Protein AF-A0A2D6Q727-F1 (afdb_monomer_lite)

Sequence (329 aa):
MVDGVKKEGVSVLDKISKESKDNSKVKEEEMGTNHSAQTIVLTILAVIAIVGGLTLVLNGGITGGYIGTLGAATTTLADVPVGDSGTTTTTSVQEASGNSEDGSSNEGEAGEGSIPLPESETTANNQGDNQNSESNSNDDSTSRTIPTVDTSRTNDPIAFELEFSNIPEIDATASISDISFIASNLGSSVRINGDLLEAKSKVTIDLTDFVGRFKVNAHTTTLEGTISEIHLNGVSILSESEIEIEIDALRYDTITTDDISFSYMYFPAGEGNLKVIDRLTYELEGDAIDLYDFYGEMTLSSNEGYPVTLVGEAESLESSSNILQLGVQ

Structure (mmCIF, N/CA/C/O backbone):
data_AF-A0A2D6Q727-F1
#
_entry.id   AF-A0A2D6Q727-F1
#
loop_
_atom_site.group_PDB
_atom_site.id
_atom_site.type_symbol
_atom_site.label_atom_id
_atom_site.label_alt_id
_atom_site.label_comp_id
_atom_site.label_asym_id
_atom_site.label_entity_id
_atom_site.label_seq_id
_atom_site.pdbx_PDB_ins_code
_atom_site.Cartn_x
_atom_site.Cartn_y
_atom_site.Cartn_z
_atom_site.occupancy
_atom_site.B_iso_or_equiv
_atom_site.auth_seq_id
_atom_site.auth_comp_id
_atom_site.auth_asym_id
_atom_site.auth_atom_id
_atom_site.pdbx_PDB_model_num
ATOM 1 N N . MET A 1 1 ? -10.962 3.461 -49.521 1.00 37.88 1 MET A N 1
ATOM 2 C CA . MET A 1 1 ? -12.000 3.358 -48.478 1.00 37.88 1 MET A CA 1
ATOM 3 C C . MET A 1 1 ? -11.694 2.096 -47.703 1.00 37.88 1 MET A C 1
ATOM 5 O O . MET A 1 1 ? -11.855 1.021 -48.258 1.00 37.88 1 MET A O 1
ATOM 9 N N . VAL A 1 2 ? -11.102 2.240 -46.520 1.00 38.88 2 VAL A N 1
ATOM 10 C CA . VAL A 1 2 ? -10.787 1.124 -45.622 1.00 38.88 2 VAL A CA 1
ATOM 11 C C . VAL A 1 2 ? -11.643 1.355 -44.387 1.00 38.88 2 VAL A C 1
ATOM 13 O O . VAL A 1 2 ? -11.536 2.414 -43.769 1.00 38.88 2 VAL A O 1
ATOM 16 N N . ASP A 1 3 ? -12.548 0.419 -44.116 1.00 44.78 3 ASP A N 1
ATOM 17 C CA . ASP A 1 3 ? -13.454 0.459 -42.973 1.00 44.78 3 ASP A CA 1
ATOM 18 C C . ASP A 1 3 ? -12.650 0.386 -41.672 1.00 44.78 3 ASP A C 1
ATOM 20 O O . ASP A 1 3 ? -11.970 -0.600 -41.385 1.00 44.78 3 ASP A O 1
ATOM 24 N N . GLY A 1 4 ? -12.714 1.465 -40.893 1.00 41.56 4 GLY A N 1
ATOM 25 C CA . GLY A 1 4 ? -12.157 1.528 -39.550 1.00 41.56 4 GLY A CA 1
ATOM 26 C C . GLY A 1 4 ? -13.050 0.762 -38.583 1.00 41.56 4 GLY A C 1
ATOM 27 O O . GLY A 1 4 ? -14.109 1.247 -38.188 1.00 41.56 4 GLY A O 1
ATOM 28 N N . VAL A 1 5 ? -12.613 -0.431 -38.188 1.00 46.66 5 VAL A N 1
ATOM 29 C CA . VAL A 1 5 ? -13.222 -1.185 -37.090 1.00 46.66 5 VAL A CA 1
ATOM 30 C C . VAL A 1 5 ? -12.853 -0.486 -35.783 1.00 46.66 5 VAL A C 1
ATOM 32 O O . VAL A 1 5 ? -11.717 -0.573 -35.322 1.00 46.66 5 VAL A O 1
ATOM 35 N N . LYS A 1 6 ? -13.813 0.226 -35.185 1.00 42.12 6 LYS A N 1
ATOM 36 C CA . LYS A 1 6 ? -13.717 0.682 -33.794 1.00 42.12 6 LYS A CA 1
ATOM 37 C C . LYS A 1 6 ? -13.713 -0.554 -32.895 1.00 42.12 6 LYS A C 1
ATOM 39 O O . LYS A 1 6 ? -14.712 -1.266 -32.839 1.00 42.12 6 LYS A O 1
ATOM 44 N N . LYS A 1 7 ? -12.591 -0.831 -32.231 1.00 44.06 7 LYS A N 1
ATOM 45 C CA . LYS A 1 7 ? -12.538 -1.804 -31.137 1.00 44.06 7 LYS A CA 1
ATOM 46 C C . LYS A 1 7 ? -12.880 -1.069 -29.848 1.00 44.06 7 LYS A C 1
ATOM 48 O O . LYS A 1 7 ? -12.142 -0.184 -29.432 1.00 44.06 7 LYS A O 1
ATOM 53 N N . GLU A 1 8 ? -14.024 -1.407 -29.273 1.00 48.16 8 GLU A N 1
ATOM 54 C CA . GLU A 1 8 ? -14.394 -1.002 -27.920 1.00 48.16 8 GLU A CA 1
ATOM 55 C C . GLU A 1 8 ? -13.526 -1.809 -26.947 1.00 48.16 8 GLU A C 1
ATOM 57 O O . GLU A 1 8 ? -13.614 -3.037 -26.900 1.00 48.16 8 GLU A O 1
ATOM 62 N N . GLY A 1 9 ? -12.618 -1.130 -26.243 1.00 45.59 9 GLY A N 1
ATOM 63 C CA . GLY A 1 9 ? -11.892 -1.716 -25.121 1.00 45.59 9 GLY A CA 1
ATOM 64 C C . GLY A 1 9 ? -12.864 -1.907 -23.963 1.00 45.59 9 GLY A C 1
ATOM 65 O O . GLY A 1 9 ? -13.476 -0.945 -23.506 1.00 45.59 9 GLY A O 1
ATOM 66 N N . VAL A 1 10 ? -13.047 -3.150 -23.527 1.00 48.34 10 VAL A N 1
ATOM 67 C CA . VAL A 1 10 ? -13.788 -3.460 -22.302 1.00 48.34 10 VAL A CA 1
ATOM 68 C C . VAL A 1 10 ? -12.845 -3.158 -21.142 1.00 48.34 10 VAL A C 1
ATOM 70 O O . VAL A 1 10 ? -11.834 -3.840 -21.000 1.00 48.34 10 VAL A O 1
ATOM 73 N N . SER A 1 11 ? -13.150 -2.119 -20.363 1.00 56.50 11 SER A N 1
ATOM 74 C CA . SER A 1 11 ? -12.379 -1.742 -19.174 1.00 56.50 11 SER A CA 1
ATOM 75 C C . SER A 1 11 ? -12.341 -2.901 -18.173 1.00 56.50 11 SER A C 1
ATOM 77 O O . SER A 1 11 ? -13.348 -3.581 -17.964 1.00 56.50 11 SER A O 1
ATOM 79 N N . VAL A 1 12 ? -11.191 -3.121 -17.535 1.00 61.50 12 VAL A N 1
ATOM 80 C CA . VAL A 1 12 ? -11.007 -4.130 -16.476 1.00 61.50 12 VAL A CA 1
ATOM 81 C C . VAL A 1 12 ? -11.998 -3.913 -15.319 1.00 61.50 12 VAL A C 1
ATOM 83 O O . VAL A 1 12 ? -12.514 -4.882 -14.759 1.00 61.50 12 VAL A O 1
ATOM 86 N N . LEU A 1 13 ? -12.401 -2.662 -15.064 1.00 54.34 13 LEU A N 1
ATOM 87 C CA . LEU A 1 13 ? -13.424 -2.307 -14.072 1.00 54.34 13 LEU A CA 1
ATOM 88 C C . LEU A 1 13 ? -14.803 -2.937 -14.368 1.00 54.34 13 LEU A C 1
ATOM 90 O O . LEU A 1 13 ? -15.516 -3.329 -13.442 1.00 54.34 13 LEU A O 1
ATOM 94 N N . ASP A 1 14 ? -15.168 -3.121 -15.644 1.00 59.69 14 ASP A N 1
ATOM 95 C CA . ASP A 1 14 ? -16.431 -3.773 -16.033 1.00 59.69 14 ASP A CA 1
ATOM 96 C C . ASP A 1 14 ? -16.411 -5.296 -15.810 1.00 59.69 14 ASP A C 1
ATOM 98 O O . ASP A 1 14 ? -17.476 -5.913 -15.693 1.00 59.69 14 ASP A O 1
ATOM 102 N N . LYS A 1 15 ? -15.227 -5.926 -15.751 1.00 59.75 15 LYS A N 1
ATOM 103 C CA . LYS A 1 15 ? -15.104 -7.353 -15.404 1.00 59.75 15 LYS A CA 1
ATOM 104 C C . LYS A 1 15 ? -15.308 -7.572 -13.906 1.00 59.75 15 LYS A C 1
ATOM 106 O O . LYS A 1 15 ? -16.119 -8.421 -13.543 1.00 59.75 15 LYS A O 1
ATOM 111 N N . ILE A 1 16 ? -14.685 -6.745 -13.064 1.00 59.31 16 ILE A N 1
ATOM 112 C CA . ILE A 1 16 ? -14.806 -6.839 -11.598 1.00 59.31 16 ILE A CA 1
ATOM 113 C C . ILE A 1 16 ? -16.254 -6.551 -11.152 1.00 59.31 16 ILE A C 1
ATOM 115 O O . ILE A 1 16 ? -16.819 -7.271 -10.330 1.00 59.31 16 ILE A O 1
ATOM 119 N N . SER A 1 17 ? -16.928 -5.573 -11.776 1.00 51.91 17 SER A N 1
ATOM 120 C CA . SER A 1 17 ? -18.339 -5.269 -11.475 1.00 51.91 17 SER A CA 1
ATOM 121 C C . SER A 1 17 ? -19.324 -6.373 -11.903 1.00 51.91 17 SER A C 1
ATOM 123 O O . SER A 1 17 ? -20.414 -6.491 -11.334 1.00 51.91 17 SER A O 1
ATOM 125 N N . LYS A 1 18 ? -18.979 -7.196 -12.904 1.00 54.22 18 LYS A N 1
ATOM 126 C CA . LYS A 1 18 ? -19.838 -8.305 -13.351 1.00 54.22 18 LYS A CA 1
ATOM 127 C C . LYS A 1 18 ? -19.720 -9.542 -12.473 1.00 54.22 18 LYS A C 1
ATOM 129 O O . LYS A 1 18 ? -20.739 -10.193 -12.260 1.00 54.22 18 LYS A O 1
ATOM 134 N N . GLU A 1 19 ? -18.542 -9.841 -11.936 1.00 52.62 19 GLU A N 1
ATOM 135 C CA . GLU A 1 19 ? -18.368 -11.009 -11.063 1.00 52.62 19 GLU A CA 1
ATOM 136 C C . GLU A 1 19 ? -18.985 -10.807 -9.671 1.00 52.62 19 GLU A C 1
ATOM 138 O O . GLU A 1 19 ? -19.538 -11.754 -9.114 1.00 52.62 19 GLU A O 1
ATOM 143 N N . SER A 1 20 ? -19.047 -9.574 -9.148 1.00 52.88 20 SER A N 1
ATOM 144 C CA . SER A 1 20 ? -19.714 -9.320 -7.857 1.00 52.88 20 SER A CA 1
ATOM 145 C C . SER A 1 20 ? -21.245 -9.431 -7.918 1.00 52.88 20 SER A C 1
ATOM 147 O O . SER A 1 20 ? -21.904 -9.702 -6.911 1.00 52.88 20 SER A O 1
ATOM 149 N N . LYS A 1 21 ? -21.848 -9.266 -9.104 1.00 48.28 21 LYS A N 1
ATOM 150 C CA . LYS A 1 21 ? -23.311 -9.203 -9.253 1.00 48.28 21 LYS A CA 1
ATOM 151 C C . LYS A 1 21 ? -23.997 -10.567 -9.321 1.00 48.28 21 LYS A C 1
ATOM 153 O O . LYS A 1 21 ? -25.177 -10.648 -8.976 1.00 48.28 21 LYS A O 1
ATOM 158 N N . ASP A 1 22 ? -23.285 -11.622 -9.710 1.00 46.97 22 ASP A N 1
ATOM 159 C CA . ASP A 1 22 ? -23.863 -12.968 -9.835 1.00 46.97 22 ASP A CA 1
ATOM 160 C C . ASP A 1 22 ? -23.872 -13.765 -8.515 1.00 46.97 22 ASP A C 1
ATOM 162 O O . ASP A 1 22 ? -24.616 -14.741 -8.401 1.00 46.97 22 ASP A O 1
ATOM 166 N N . ASN A 1 23 ? -23.173 -13.301 -7.470 1.00 48.31 23 ASN A N 1
ATOM 167 C CA . ASN A 1 23 ? -23.172 -13.955 -6.153 1.00 48.31 23 ASN A CA 1
ATOM 168 C C . ASN A 1 23 ? -24.268 -13.473 -5.180 1.00 48.31 23 ASN A C 1
ATOM 170 O O . ASN A 1 23 ? -24.469 -14.103 -4.145 1.00 48.31 23 ASN A O 1
ATOM 174 N N . SER A 1 24 ? -25.043 -12.427 -5.498 1.00 45.34 24 SER A N 1
ATOM 175 C CA . SER A 1 24 ? -26.056 -11.883 -4.564 1.00 45.34 24 SER A CA 1
ATOM 176 C C . SER A 1 24 ? -27.458 -12.498 -4.683 1.00 45.34 24 SER A C 1
ATOM 178 O O . SER A 1 24 ? -28.382 -12.085 -3.985 1.00 45.34 24 SER A O 1
ATOM 180 N N . LYS A 1 25 ? -27.665 -13.501 -5.550 1.00 43.78 25 LYS A N 1
ATOM 181 C CA . LYS A 1 25 ? -29.012 -14.021 -5.859 1.00 43.78 25 LYS A CA 1
ATOM 182 C C . LYS A 1 25 ? -29.395 -15.322 -5.149 1.00 43.78 25 LYS A C 1
ATOM 184 O O . LYS A 1 25 ? -30.198 -16.096 -5.678 1.00 43.78 25 LYS A O 1
ATOM 189 N N . VAL A 1 26 ? -28.862 -15.571 -3.954 1.00 50.00 26 VAL A N 1
ATOM 190 C CA . VAL A 1 26 ? -29.218 -16.750 -3.153 1.00 50.00 26 VAL A CA 1
ATOM 191 C C . VAL A 1 26 ? -29.623 -16.347 -1.731 1.00 50.00 26 VAL A C 1
ATOM 193 O O . VAL A 1 26 ? -28.783 -15.997 -0.916 1.00 50.00 26 VAL A O 1
ATOM 196 N N . LYS A 1 27 ? -30.926 -16.530 -1.463 1.00 44.88 27 LYS A N 1
ATOM 197 C CA . LYS A 1 27 ? -31.620 -16.614 -0.160 1.00 44.88 27 LYS A CA 1
ATOM 198 C C . LYS A 1 27 ? -31.891 -15.314 0.611 1.00 44.88 27 LYS A C 1
ATOM 200 O O . LYS A 1 27 ? -31.288 -15.043 1.639 1.00 44.88 27 LYS A O 1
ATOM 205 N N . GLU A 1 28 ? -32.969 -14.641 0.214 1.00 46.91 28 GLU A N 1
ATOM 206 C CA . GLU A 1 28 ? -33.883 -14.021 1.181 1.00 46.91 28 GLU A CA 1
ATOM 207 C C . GLU A 1 28 ? -34.843 -15.102 1.713 1.00 46.91 28 GLU A C 1
ATOM 209 O O . GLU A 1 28 ? -35.800 -15.468 1.037 1.00 46.91 28 GLU A O 1
ATOM 214 N N . GLU A 1 29 ? -34.590 -15.625 2.913 1.00 43.81 29 GLU A N 1
ATOM 215 C CA . GLU A 1 29 ? -35.624 -16.225 3.768 1.00 43.81 29 GLU A CA 1
ATOM 216 C C . GLU A 1 29 ? -35.305 -15.897 5.238 1.00 43.81 29 GLU A C 1
ATOM 218 O O . GLU A 1 29 ? -34.309 -16.354 5.787 1.00 43.81 29 GLU A O 1
ATOM 223 N N . GLU A 1 30 ? -36.164 -15.050 5.812 1.00 47.97 30 GLU A N 1
ATOM 224 C CA . GLU A 1 30 ? -36.526 -14.890 7.229 1.00 47.97 30 GLU A CA 1
ATOM 225 C C . GLU A 1 30 ? -35.452 -15.060 8.326 1.00 47.97 30 GLU A C 1
ATOM 227 O O . GLU A 1 30 ? -35.125 -16.173 8.723 1.00 47.97 30 GLU A O 1
ATOM 232 N N . MET A 1 31 ? -35.111 -13.959 9.013 1.00 37.91 31 MET A N 1
ATOM 233 C CA . MET A 1 31 ? -35.419 -13.809 10.448 1.00 37.91 31 MET A CA 1
ATOM 234 C C . MET A 1 31 ? -35.119 -12.391 10.945 1.00 37.91 31 MET A C 1
ATOM 236 O O . MET A 1 31 ? -33.979 -11.948 11.011 1.00 37.91 31 MET A O 1
ATOM 240 N N . GLY A 1 32 ? -36.177 -11.677 11.329 1.00 45.59 32 GLY A N 1
ATOM 241 C CA . GLY A 1 32 ? -36.064 -10.420 12.051 1.00 45.59 32 GLY A CA 1
ATOM 242 C C . GLY A 1 32 ? -35.863 -10.663 13.543 1.00 45.59 32 GLY A C 1
ATOM 243 O O . GLY A 1 32 ? -36.756 -11.184 14.210 1.00 45.59 32 GLY A O 1
ATOM 244 N N . THR A 1 33 ? -34.748 -10.182 14.087 1.00 44.62 33 THR A N 1
ATOM 245 C CA . THR A 1 33 ? -34.627 -9.842 15.508 1.00 44.62 33 THR A CA 1
ATOM 246 C C . THR A 1 33 ? -33.858 -8.537 15.643 1.00 44.62 33 THR A C 1
ATOM 248 O O . THR A 1 33 ? -32.656 -8.482 15.410 1.00 44.62 33 THR A O 1
ATOM 251 N N . ASN A 1 34 ? -34.574 -7.479 16.030 1.00 44.50 34 ASN A N 1
ATOM 252 C CA . ASN A 1 34 ? -34.010 -6.188 16.412 1.00 44.50 34 ASN A CA 1
ATOM 253 C C . ASN A 1 34 ? -33.102 -6.363 17.639 1.00 44.50 34 ASN A C 1
ATOM 255 O O . ASN A 1 34 ? -33.578 -6.307 18.777 1.00 44.50 34 ASN A O 1
ATOM 259 N N . HIS A 1 35 ? -31.802 -6.552 17.422 1.00 45.88 35 HIS A N 1
ATOM 260 C CA . HIS A 1 35 ? -30.812 -6.411 18.479 1.00 45.88 35 HIS A CA 1
ATOM 261 C C . HIS A 1 35 ? -30.431 -4.935 18.616 1.00 45.88 35 HIS A C 1
ATOM 263 O O . HIS A 1 35 ? -29.777 -4.331 17.777 1.00 45.88 35 HIS A O 1
ATOM 269 N N . SER A 1 36 ? -30.943 -4.350 19.697 1.00 49.28 36 SER A N 1
ATOM 270 C CA . SER A 1 36 ? -30.656 -2.999 20.171 1.00 49.28 36 SER A CA 1
ATOM 271 C C . SER A 1 36 ? -29.147 -2.775 20.325 1.00 49.28 36 SER A C 1
ATOM 273 O O . SER A 1 36 ? -28.465 -3.571 20.973 1.00 49.28 36 SER A O 1
ATOM 275 N N . ALA A 1 37 ? -28.657 -1.640 19.815 1.00 48.44 37 ALA A N 1
ATOM 276 C CA . ALA A 1 37 ? -27.274 -1.152 19.907 1.00 48.44 37 ALA A CA 1
ATOM 277 C C . ALA A 1 37 ? -26.677 -1.142 21.336 1.00 48.44 37 ALA A C 1
ATOM 279 O O . ALA A 1 37 ? -25.470 -1.007 21.517 1.00 48.44 37 ALA A O 1
ATOM 280 N N . GLN A 1 38 ? -27.495 -1.340 22.373 1.00 48.09 38 GLN A N 1
ATOM 281 C CA . GLN A 1 38 ? -27.036 -1.465 23.757 1.00 48.09 38 GLN A CA 1
ATOM 282 C C . GLN A 1 38 ? -26.262 -2.764 24.052 1.00 48.09 38 GLN A C 1
ATOM 284 O O . GLN A 1 38 ? -25.490 -2.792 25.009 1.00 48.09 38 GLN A O 1
ATOM 289 N N . THR A 1 39 ? -26.419 -3.830 23.258 1.00 47.66 39 THR A N 1
ATOM 290 C CA . THR A 1 39 ? -25.703 -5.102 23.494 1.00 47.66 39 THR A CA 1
ATOM 291 C C . THR A 1 39 ? -24.233 -5.046 23.055 1.00 47.66 39 THR A C 1
ATOM 293 O O . THR A 1 39 ? -23.382 -5.688 23.673 1.00 47.66 39 THR A O 1
ATOM 296 N N . ILE A 1 40 ? -23.902 -4.222 22.056 1.00 53.03 40 ILE A N 1
ATOM 297 C CA . ILE A 1 40 ? -22.533 -4.103 21.524 1.00 53.03 40 ILE A CA 1
ATOM 298 C C . ILE A 1 40 ? -21.623 -3.376 22.528 1.00 53.03 40 ILE A C 1
ATOM 300 O O . ILE A 1 40 ? -20.548 -3.873 22.864 1.00 53.03 40 ILE A O 1
ATOM 304 N N . VAL A 1 41 ? -22.105 -2.282 23.132 1.00 54.47 41 VAL A N 1
ATOM 305 C CA . VAL A 1 41 ? -21.356 -1.512 24.149 1.00 54.47 41 VAL A CA 1
ATOM 306 C C . VAL A 1 41 ? -21.003 -2.365 25.378 1.00 54.47 41 VAL A C 1
ATOM 308 O O . VAL A 1 41 ? -19.929 -2.216 25.963 1.00 54.47 41 VAL A O 1
ATOM 311 N N . LEU A 1 42 ? -21.875 -3.305 25.761 1.00 47.09 42 LEU A N 1
ATOM 312 C CA . LEU A 1 42 ? -21.648 -4.157 26.931 1.00 47.09 42 LEU A CA 1
ATOM 313 C C . LEU A 1 42 ? -20.555 -5.214 26.697 1.00 47.09 42 LEU A C 1
ATOM 315 O O . LEU A 1 42 ? -19.867 -5.605 27.641 1.00 47.09 42 LEU A O 1
ATOM 319 N N . THR A 1 43 ? -20.367 -5.649 25.450 1.00 49.88 43 THR A N 1
ATOM 320 C CA . THR A 1 43 ? -19.369 -6.671 25.097 1.00 49.88 43 THR A CA 1
ATOM 321 C C . THR A 1 43 ? -17.964 -6.064 25.033 1.00 49.88 43 THR A C 1
ATOM 323 O O . THR A 1 43 ? -17.017 -6.654 25.549 1.00 49.88 43 THR A O 1
ATOM 326 N N . ILE A 1 44 ? -17.836 -4.828 24.533 1.00 55.19 44 ILE A N 1
ATOM 327 C CA . ILE A 1 44 ? -16.560 -4.091 24.478 1.00 55.19 44 ILE A CA 1
ATOM 328 C C . ILE A 1 44 ? -16.036 -3.772 25.893 1.00 55.19 44 ILE A C 1
ATOM 330 O O . ILE A 1 44 ? -14.857 -3.981 26.189 1.00 55.19 44 ILE A O 1
ATOM 334 N N . LEU A 1 45 ? -16.913 -3.367 26.821 1.00 47.84 45 LEU A N 1
ATOM 335 C CA . LEU A 1 45 ? -16.534 -3.113 28.221 1.00 47.84 45 LEU A CA 1
ATOM 336 C C . LEU A 1 45 ? -16.053 -4.375 28.963 1.00 47.84 45 LEU A C 1
ATOM 338 O O . LEU A 1 45 ? -15.191 -4.279 29.840 1.00 47.84 45 LEU A O 1
ATOM 342 N N . ALA A 1 46 ? -16.566 -5.558 28.611 1.00 47.72 46 ALA A N 1
ATOM 343 C CA . ALA A 1 46 ? -16.151 -6.817 29.231 1.00 47.72 46 ALA A CA 1
ATOM 344 C C . ALA A 1 46 ? -14.727 -7.241 28.818 1.00 47.72 46 ALA A C 1
ATOM 346 O O . ALA A 1 46 ? -13.985 -7.776 29.644 1.00 47.72 46 ALA A O 1
ATOM 347 N N . VAL A 1 47 ? -14.309 -6.952 27.581 1.00 52.19 47 VAL A N 1
ATOM 348 C CA . VAL A 1 47 ? -12.961 -7.287 27.083 1.00 52.19 47 VAL A CA 1
ATOM 349 C C . VAL A 1 47 ? -11.893 -6.390 27.723 1.00 52.19 47 VAL A C 1
ATOM 351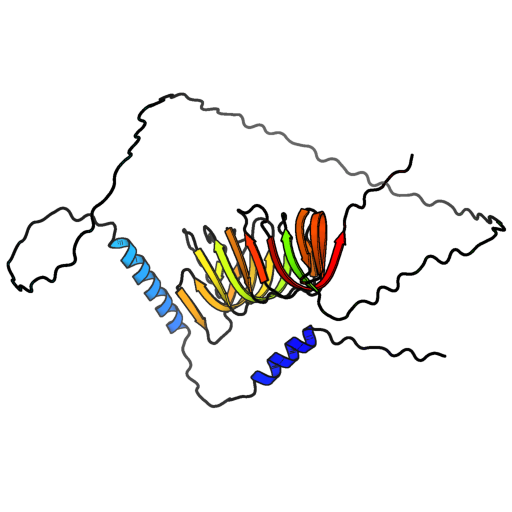 O O . VAL A 1 47 ? -10.857 -6.890 28.166 1.00 52.19 47 VAL A O 1
ATOM 354 N N . ILE A 1 48 ? -12.175 -5.093 27.898 1.00 53.28 48 ILE A N 1
ATOM 355 C CA . ILE A 1 48 ? -11.254 -4.148 28.560 1.00 53.28 48 ILE A CA 1
ATOM 356 C C . ILE A 1 48 ? -10.990 -4.554 30.025 1.00 53.28 48 ILE A C 1
ATOM 358 O O . ILE A 1 48 ? -9.859 -4.452 30.507 1.00 53.28 48 ILE A O 1
ATOM 362 N N . ALA A 1 49 ? -11.993 -5.091 30.730 1.00 50.53 49 ALA A N 1
ATOM 363 C CA . ALA A 1 49 ? -11.832 -5.556 32.109 1.00 50.53 49 ALA A CA 1
ATOM 364 C C . ALA A 1 49 ? -10.941 -6.809 32.234 1.00 50.53 49 ALA A C 1
ATOM 366 O O . ALA A 1 49 ? -10.202 -6.944 33.211 1.00 50.53 49 ALA A O 1
ATOM 367 N N . ILE A 1 50 ? -10.964 -7.711 31.246 1.00 52.06 50 ILE A N 1
ATOM 368 C CA . ILE A 1 50 ? -10.145 -8.935 31.253 1.00 52.06 50 ILE A CA 1
ATOM 369 C C . ILE A 1 50 ? -8.677 -8.604 30.947 1.00 52.06 50 ILE A C 1
ATOM 371 O O . ILE A 1 50 ? -7.780 -9.106 31.628 1.00 52.06 50 ILE A O 1
ATOM 375 N N . VAL A 1 51 ? -8.420 -7.695 30.001 1.00 50.56 51 VAL A N 1
ATOM 376 C CA . VAL A 1 51 ? -7.053 -7.265 29.652 1.00 50.56 51 VAL A CA 1
ATOM 377 C C . VAL A 1 51 ? -6.429 -6.410 30.770 1.00 50.56 51 VAL A C 1
ATOM 379 O O . VAL A 1 51 ? -5.256 -6.588 31.113 1.00 50.56 51 VAL A O 1
ATOM 382 N N . GLY A 1 52 ? -7.220 -5.551 31.424 1.00 47.47 52 GLY A N 1
ATOM 383 C CA . GLY A 1 52 ? -6.780 -4.796 32.605 1.00 47.47 52 GLY A CA 1
ATOM 384 C C . GLY A 1 52 ? -6.553 -5.666 33.852 1.00 47.47 52 GLY A C 1
ATOM 385 O O . GLY A 1 52 ? -5.665 -5.385 34.654 1.00 47.47 52 GLY A O 1
ATOM 386 N N . GLY A 1 53 ? -7.311 -6.756 34.012 1.00 43.72 53 GLY A N 1
ATOM 387 C CA . GLY A 1 53 ? -7.139 -7.699 35.122 1.00 43.72 53 GLY A CA 1
ATOM 388 C C . GLY A 1 53 ? -5.887 -8.571 34.995 1.00 43.72 53 GLY A C 1
ATOM 389 O O . GLY A 1 53 ? -5.231 -8.859 35.997 1.00 43.72 53 GLY A O 1
ATOM 390 N N . LEU A 1 54 ? -5.511 -8.956 33.771 1.00 38.06 54 LEU A N 1
ATOM 391 C CA . LEU A 1 54 ? -4.369 -9.846 33.538 1.00 38.06 54 LEU A CA 1
ATOM 392 C C . LEU A 1 54 ? -3.014 -9.144 33.737 1.00 38.06 54 LEU A C 1
ATOM 394 O O . LEU A 1 54 ? -2.046 -9.773 34.162 1.00 38.06 54 LEU A O 1
ATOM 398 N N . THR A 1 55 ? -2.950 -7.828 33.523 1.00 43.88 55 THR A N 1
ATOM 399 C CA . THR A 1 55 ? -1.737 -7.030 33.777 1.00 43.88 55 THR A CA 1
ATOM 400 C C . THR A 1 55 ? -1.497 -6.747 35.263 1.00 43.88 55 THR A C 1
ATOM 402 O O . THR A 1 55 ? -0.354 -6.517 35.659 1.00 43.88 55 THR A O 1
ATOM 405 N N . LEU A 1 56 ? -2.520 -6.846 36.123 1.00 41.03 56 LEU A N 1
ATOM 406 C CA . LEU A 1 56 ? -2.363 -6.602 37.563 1.00 41.03 56 LEU A CA 1
ATOM 407 C C . LEU A 1 56 ? -1.843 -7.818 38.356 1.00 41.03 56 LEU A C 1
ATOM 409 O O . LEU A 1 56 ? -1.369 -7.653 39.479 1.00 41.03 56 LEU A O 1
ATOM 413 N N . VAL A 1 57 ? -1.895 -9.034 37.797 1.00 44.09 57 VAL A N 1
ATOM 414 C CA . VAL A 1 57 ? -1.498 -10.268 38.513 1.00 44.09 57 VAL A CA 1
ATOM 415 C C . VAL A 1 57 ? -0.001 -10.590 38.371 1.00 44.09 57 VAL A C 1
ATOM 417 O O . VAL A 1 57 ? 0.541 -11.334 39.183 1.00 44.09 57 VAL A O 1
ATOM 420 N N . LEU A 1 58 ? 0.714 -9.983 37.418 1.00 44.75 58 LEU A N 1
ATOM 421 C CA . LEU A 1 58 ? 2.127 -10.309 37.155 1.00 44.75 58 LEU A CA 1
ATOM 422 C C . LEU A 1 58 ? 3.156 -9.404 37.858 1.00 44.75 58 LEU A C 1
ATOM 424 O O . LEU A 1 58 ? 4.333 -9.749 37.872 1.00 44.75 58 LEU A O 1
ATOM 428 N N . ASN A 1 59 ? 2.734 -8.317 38.520 1.00 43.56 59 ASN A N 1
ATOM 429 C CA . ASN A 1 59 ? 3.636 -7.411 39.259 1.00 43.56 59 ASN A CA 1
ATOM 430 C C . ASN A 1 59 ? 3.444 -7.418 40.790 1.00 43.56 59 ASN A C 1
ATOM 432 O O . ASN A 1 59 ? 4.044 -6.612 41.503 1.00 43.56 59 ASN A O 1
ATOM 436 N N . GLY A 1 60 ? 2.641 -8.340 41.326 1.00 39.88 60 GLY A N 1
ATOM 437 C CA . GLY A 1 60 ? 2.480 -8.531 42.767 1.00 39.88 60 GLY A CA 1
ATOM 438 C C . GLY A 1 60 ? 3.538 -9.473 43.340 1.00 39.88 60 GLY A C 1
ATOM 439 O O . GLY A 1 60 ? 3.309 -10.675 43.428 1.00 39.88 60 GLY A O 1
ATOM 440 N N . GLY A 1 61 ? 4.690 -8.931 43.745 1.00 39.69 61 GLY A N 1
ATOM 441 C CA . GLY A 1 61 ? 5.720 -9.666 44.480 1.00 39.69 61 GLY A CA 1
ATOM 442 C C . GLY A 1 61 ? 5.160 -10.310 45.752 1.00 39.69 61 GLY A C 1
ATOM 443 O O . GLY A 1 61 ? 4.752 -9.621 46.686 1.00 39.69 61 GLY A O 1
ATOM 444 N N . ILE A 1 62 ? 5.149 -11.643 45.788 1.00 39.69 62 ILE A N 1
ATOM 445 C CA . ILE A 1 62 ? 4.714 -12.421 46.947 1.00 39.69 62 ILE A CA 1
ATOM 446 C C . ILE A 1 62 ? 5.930 -12.650 47.845 1.00 39.69 62 ILE A C 1
ATOM 448 O O . ILE A 1 62 ? 6.779 -13.506 47.595 1.00 39.69 62 ILE A O 1
ATOM 452 N N . THR A 1 63 ? 6.014 -11.848 48.900 1.00 41.47 63 THR A N 1
ATOM 453 C CA . THR A 1 63 ? 6.907 -12.060 50.039 1.00 41.47 63 THR A CA 1
ATOM 454 C C . THR A 1 63 ? 6.530 -13.371 50.733 1.00 41.47 63 THR A C 1
ATOM 456 O O . THR A 1 63 ? 5.357 -13.632 51.000 1.00 41.47 63 THR A O 1
ATOM 459 N N . GLY A 1 64 ? 7.534 -14.207 50.998 1.00 39.69 64 GLY A N 1
ATOM 460 C CA . GLY A 1 64 ? 7.373 -15.581 51.462 1.00 39.69 64 GLY A CA 1
ATOM 461 C C . GLY A 1 64 ? 6.591 -15.752 52.769 1.00 39.69 64 GLY A C 1
ATOM 462 O O . GLY A 1 64 ? 6.799 -15.044 53.752 1.00 39.69 64 GLY A O 1
ATOM 463 N N . GLY A 1 65 ? 5.754 -16.787 52.782 1.00 33.84 65 GLY A N 1
ATOM 464 C CA . GLY A 1 65 ? 5.118 -17.347 53.966 1.00 33.84 65 GLY A CA 1
ATOM 465 C C . GLY A 1 65 ? 5.010 -18.860 53.809 1.00 33.84 65 GLY A C 1
ATOM 466 O O . GLY A 1 65 ? 4.244 -19.353 52.988 1.00 33.84 65 GLY A O 1
ATOM 467 N N . TYR A 1 66 ? 5.814 -19.590 54.580 1.00 38.88 66 TYR A N 1
ATOM 468 C CA . TYR A 1 66 ? 5.763 -21.044 54.704 1.00 38.88 66 TYR A CA 1
ATOM 469 C C . TYR A 1 66 ? 4.421 -21.490 55.289 1.00 38.88 66 TYR A C 1
ATOM 471 O O . TYR A 1 66 ? 4.126 -21.142 56.429 1.00 38.88 66 TYR A O 1
ATOM 479 N N . ILE A 1 67 ? 3.687 -22.355 54.585 1.00 35.81 67 ILE A N 1
ATOM 480 C CA . ILE A 1 67 ? 2.783 -23.335 55.202 1.00 35.81 67 ILE A CA 1
ATOM 481 C C . ILE A 1 67 ? 2.903 -24.639 54.412 1.00 35.81 67 ILE A C 1
ATOM 483 O O . ILE A 1 67 ? 2.514 -24.721 53.252 1.00 35.81 67 ILE A O 1
ATOM 487 N N . GLY A 1 68 ? 3.472 -25.660 55.052 1.00 34.72 68 GLY A N 1
ATOM 488 C CA . GLY A 1 68 ? 3.410 -27.032 54.567 1.00 34.72 68 GLY A CA 1
ATOM 489 C C . GLY A 1 68 ? 2.102 -27.701 54.980 1.00 34.72 68 GLY A C 1
ATOM 490 O O . GLY A 1 68 ? 1.550 -27.395 56.034 1.00 34.72 68 GLY A O 1
ATOM 491 N N . THR A 1 69 ? 1.631 -28.658 54.186 1.00 33.12 69 THR A N 1
ATOM 492 C CA . THR A 1 69 ? 0.989 -29.882 54.689 1.00 33.12 69 THR A CA 1
ATOM 493 C C . THR A 1 69 ? 0.902 -30.941 53.592 1.00 33.12 69 THR A C 1
ATOM 495 O O . THR A 1 69 ? 0.813 -30.646 52.407 1.00 33.12 69 THR A O 1
ATOM 498 N N . LEU A 1 70 ? 1.028 -32.183 54.051 1.00 38.81 70 LEU A N 1
ATOM 499 C CA . LEU A 1 70 ? 1.249 -33.430 53.327 1.00 38.81 70 LEU A CA 1
ATOM 500 C C . LEU A 1 70 ? 0.117 -33.844 52.374 1.00 38.81 70 LEU A C 1
ATOM 502 O O . LEU A 1 70 ? -1.057 -33.697 52.696 1.00 38.81 70 LEU A O 1
ATOM 506 N N . GLY A 1 71 ? 0.490 -34.534 51.294 1.00 31.64 71 GLY A N 1
ATOM 507 C CA . GLY A 1 71 ? -0.426 -35.339 50.485 1.00 31.64 71 GLY A CA 1
ATOM 508 C C . GLY A 1 71 ? 0.312 -36.120 49.403 1.00 31.64 71 GLY A C 1
ATOM 509 O O . GLY A 1 71 ? 0.614 -35.585 48.346 1.00 31.64 71 GLY A O 1
ATOM 510 N N . ALA A 1 72 ? 0.647 -37.373 49.700 1.00 38.25 72 ALA A N 1
ATOM 511 C CA . ALA A 1 72 ? 1.388 -38.280 48.833 1.00 38.25 72 ALA A CA 1
ATOM 512 C C . ALA A 1 72 ? 0.554 -38.791 47.645 1.00 38.25 72 ALA A C 1
ATOM 514 O O . ALA A 1 72 ? -0.576 -39.230 47.834 1.00 38.25 72 ALA A O 1
ATOM 515 N N . ALA A 1 73 ? 1.170 -38.863 46.463 1.00 37.25 73 ALA A N 1
ATOM 516 C CA . ALA A 1 73 ? 0.912 -39.915 45.483 1.00 37.25 73 ALA A CA 1
ATOM 517 C C . ALA A 1 73 ? 2.155 -40.102 44.600 1.00 37.25 73 ALA A C 1
ATOM 519 O O . ALA A 1 73 ? 2.548 -39.239 43.822 1.00 37.25 73 ALA A O 1
ATOM 520 N N . THR A 1 74 ? 2.797 -41.246 44.796 1.00 38.69 74 THR A N 1
ATOM 521 C CA . THR A 1 74 ? 3.922 -41.795 44.044 1.00 38.69 74 THR A CA 1
ATOM 522 C C . THR A 1 74 ? 3.456 -42.394 42.719 1.00 38.69 74 THR A C 1
ATOM 524 O O . THR A 1 74 ? 2.650 -43.322 42.741 1.00 38.69 74 THR A O 1
ATOM 527 N N . THR A 1 75 ? 4.063 -41.990 41.603 1.00 39.12 75 THR A N 1
ATOM 528 C CA . THR A 1 75 ? 4.225 -42.855 40.424 1.00 39.12 75 THR A CA 1
ATOM 529 C C . THR A 1 75 ? 5.609 -42.659 39.817 1.00 39.12 75 THR A C 1
ATOM 531 O O . THR A 1 75 ? 6.049 -41.552 39.528 1.00 39.12 75 THR A O 1
ATOM 534 N N . THR A 1 76 ? 6.291 -43.787 39.701 1.00 37.62 76 THR A N 1
ATOM 535 C CA . THR A 1 76 ? 7.658 -44.044 39.257 1.00 37.62 76 THR A CA 1
ATOM 536 C C . THR A 1 76 ? 7.879 -43.837 37.756 1.00 37.62 76 THR A C 1
ATOM 538 O O . THR A 1 76 ? 7.183 -44.438 36.945 1.00 37.62 76 THR A O 1
ATOM 541 N N . LEU A 1 77 ? 8.901 -43.034 37.446 1.00 35.62 77 LEU A N 1
ATOM 542 C CA . LEU A 1 77 ? 10.077 -43.329 36.607 1.00 35.62 77 LEU A CA 1
ATOM 543 C C . LEU A 1 77 ? 9.922 -44.247 35.377 1.00 35.62 77 LEU A C 1
ATOM 545 O O . LEU A 1 77 ? 9.762 -45.459 35.507 1.00 35.62 77 LEU A O 1
ATOM 549 N N . ALA A 1 78 ? 10.189 -43.666 34.204 1.00 40.78 78 ALA A N 1
ATOM 550 C CA . ALA A 1 78 ? 10.877 -44.334 33.104 1.00 40.78 78 ALA A CA 1
ATOM 551 C C . ALA A 1 78 ? 12.022 -43.427 32.613 1.00 40.78 78 ALA A C 1
ATOM 553 O O . ALA A 1 78 ? 11.801 -42.266 32.267 1.00 40.78 78 ALA A O 1
ATOM 554 N N . ASP A 1 79 ? 13.232 -43.982 32.662 1.00 37.84 79 ASP A N 1
ATOM 555 C CA . ASP A 1 79 ? 14.515 -43.421 32.238 1.00 37.84 79 ASP A CA 1
ATOM 556 C C . ASP A 1 79 ? 14.551 -43.054 30.747 1.00 37.84 79 ASP A C 1
ATOM 558 O O . ASP A 1 79 ? 14.134 -43.842 29.898 1.00 37.84 79 ASP A O 1
ATOM 562 N N . VAL A 1 80 ? 15.182 -41.921 30.420 1.00 45.91 80 VAL A N 1
ATOM 563 C CA . VAL A 1 80 ? 15.783 -41.674 29.099 1.00 45.91 80 VAL A CA 1
ATOM 564 C C . VAL A 1 80 ? 17.192 -41.102 29.320 1.00 45.91 80 VAL A C 1
ATOM 566 O O . VAL A 1 80 ? 17.345 -40.161 30.102 1.00 45.91 80 VAL A O 1
ATOM 569 N N . PRO A 1 81 ? 18.235 -41.679 28.693 1.00 59.56 81 PRO A N 1
ATOM 570 C CA . PRO A 1 81 ? 19.622 -41.391 29.028 1.00 59.56 81 PRO A CA 1
ATOM 571 C C . PRO A 1 81 ? 20.114 -40.054 28.465 1.00 59.56 81 PRO A C 1
ATOM 573 O O . PRO A 1 81 ? 19.875 -39.701 27.311 1.00 59.56 81 PRO A O 1
ATOM 576 N N . VAL A 1 82 ? 20.876 -39.365 29.312 1.00 41.22 82 VAL A N 1
ATOM 577 C CA . VAL A 1 82 ? 21.663 -38.164 29.028 1.00 41.22 82 VAL A CA 1
ATOM 578 C C . VAL A 1 82 ? 22.886 -38.546 28.191 1.00 41.22 82 VAL A C 1
ATOM 580 O O . VAL A 1 82 ? 23.720 -39.340 28.626 1.00 41.22 82 VAL A O 1
ATOM 583 N N . GLY A 1 83 ? 22.981 -37.964 26.996 1.00 40.66 83 GLY A N 1
ATOM 584 C CA . GLY A 1 83 ? 24.188 -37.936 26.177 1.00 40.66 83 GLY A CA 1
ATOM 585 C C . GLY A 1 83 ? 24.994 -36.675 26.473 1.00 40.66 83 GLY A C 1
ATOM 586 O O . GLY A 1 83 ? 24.598 -35.575 26.102 1.00 40.66 83 GLY A O 1
ATOM 587 N N . ASP A 1 84 ? 26.103 -36.877 27.171 1.00 38.78 84 ASP A N 1
ATOM 588 C CA . ASP A 1 84 ? 27.198 -35.948 27.434 1.00 38.78 84 ASP A CA 1
ATOM 589 C C . ASP A 1 84 ? 28.109 -35.823 26.199 1.00 38.78 84 ASP A C 1
ATOM 591 O O . ASP A 1 84 ? 28.472 -36.850 25.628 1.00 38.78 84 ASP A O 1
ATOM 595 N N . SER A 1 85 ? 28.486 -34.596 25.808 1.00 38.44 85 SER A N 1
ATOM 596 C CA . SER A 1 85 ? 29.859 -34.265 25.374 1.00 38.44 85 SER A CA 1
ATOM 597 C C . SER A 1 85 ? 30.006 -32.816 24.876 1.00 38.44 85 SER A C 1
ATOM 599 O O . SER A 1 85 ? 29.406 -32.442 23.870 1.00 38.44 85 SER A O 1
ATOM 601 N N . GLY A 1 86 ? 30.934 -32.072 25.492 1.00 33.94 86 GLY A N 1
ATOM 602 C CA . GLY A 1 86 ? 31.834 -31.144 24.782 1.00 33.94 86 GLY A CA 1
ATOM 603 C C . GLY A 1 86 ? 31.543 -29.643 24.938 1.00 33.94 86 GLY A C 1
ATOM 604 O O . GLY A 1 86 ? 30.755 -29.083 24.194 1.00 33.94 86 GLY A O 1
ATOM 605 N N . THR A 1 87 ? 32.052 -28.969 25.976 1.00 35.81 87 THR A N 1
ATOM 606 C CA . THR A 1 87 ? 33.359 -28.260 26.058 1.00 35.81 87 THR A CA 1
ATOM 607 C C . THR A 1 87 ? 33.434 -26.859 25.420 1.00 35.81 87 THR A C 1
ATOM 609 O O . THR A 1 87 ? 33.570 -26.714 24.212 1.00 35.81 87 THR A O 1
ATOM 612 N N . THR A 1 88 ? 33.503 -25.864 26.322 1.00 36.06 88 THR A N 1
ATOM 613 C CA . THR A 1 88 ? 34.394 -24.675 26.350 1.00 36.06 88 THR A CA 1
ATOM 614 C C . THR A 1 88 ? 34.362 -23.659 25.199 1.00 36.06 88 THR A C 1
ATOM 616 O O . THR A 1 88 ? 34.885 -23.918 24.122 1.00 36.06 88 THR A O 1
ATOM 619 N N . THR A 1 89 ? 33.996 -22.403 25.493 1.00 37.75 89 THR A N 1
ATOM 620 C CA . THR A 1 89 ? 34.954 -21.343 25.902 1.00 37.75 89 THR A CA 1
ATOM 621 C C . THR A 1 89 ? 34.198 -20.060 26.259 1.00 37.75 89 THR A C 1
ATOM 623 O O . THR A 1 89 ? 33.632 -19.382 25.411 1.00 37.75 89 THR A O 1
ATOM 626 N N . THR A 1 90 ? 34.212 -19.721 27.544 1.00 36.62 90 THR A N 1
ATOM 627 C CA . THR A 1 90 ? 33.886 -18.398 28.079 1.00 36.62 90 THR A CA 1
ATOM 628 C C . THR A 1 90 ? 35.072 -17.461 27.864 1.00 36.62 90 THR A C 1
ATOM 630 O O . THR A 1 90 ? 36.180 -17.759 28.312 1.00 36.62 90 THR A O 1
ATOM 633 N N . THR A 1 91 ? 34.857 -16.305 27.241 1.00 42.88 91 THR A N 1
ATOM 634 C CA . THR A 1 91 ? 35.775 -15.164 27.352 1.00 42.88 91 THR A CA 1
ATOM 635 C C . THR A 1 91 ? 34.978 -13.964 27.833 1.00 42.88 91 THR A C 1
ATOM 637 O O . THR A 1 91 ? 34.330 -13.260 27.069 1.00 42.88 91 THR A O 1
ATOM 640 N N . SER A 1 92 ? 35.003 -13.784 29.147 1.00 39.22 92 SER A N 1
ATOM 641 C CA . SER A 1 92 ? 34.674 -12.543 29.827 1.00 39.22 92 SER A CA 1
ATOM 642 C C . SER A 1 92 ? 35.838 -11.568 29.647 1.00 39.22 92 SER A C 1
ATOM 644 O O . SER A 1 92 ? 36.930 -11.830 30.155 1.00 39.22 92 SER A O 1
ATOM 646 N N . VAL A 1 93 ? 35.606 -10.451 28.955 1.00 43.88 93 VAL A N 1
ATOM 647 C CA . VAL A 1 93 ? 36.441 -9.252 29.083 1.00 43.88 93 VAL A CA 1
ATOM 648 C C . VAL A 1 93 ? 35.671 -8.255 29.935 1.00 43.88 93 VAL A C 1
ATOM 650 O O . VAL A 1 93 ? 34.573 -7.816 29.605 1.00 43.88 93 VAL A O 1
ATOM 653 N N . GLN A 1 94 ? 36.271 -8.004 31.085 1.00 36.94 94 GLN A N 1
ATOM 654 C CA . GLN A 1 94 ? 35.958 -6.997 32.077 1.00 36.94 94 GLN A CA 1
ATOM 655 C C . GLN A 1 94 ? 36.807 -5.752 31.754 1.00 36.94 94 GLN A C 1
ATOM 657 O O . GLN A 1 94 ? 37.869 -5.895 31.152 1.00 36.94 94 GLN A O 1
ATOM 662 N N . GLU A 1 95 ? 36.364 -4.584 32.234 1.00 36.00 95 GLU A N 1
ATOM 663 C CA . GLU A 1 95 ? 37.000 -3.249 32.138 1.00 36.00 95 GLU A CA 1
ATOM 664 C C . GLU A 1 95 ? 36.657 -2.484 30.835 1.00 36.00 95 GLU A C 1
ATOM 666 O O . GLU A 1 95 ? 36.739 -3.022 29.744 1.00 36.00 95 GLU A O 1
ATOM 671 N N . ALA A 1 96 ? 36.198 -1.229 30.845 1.00 42.50 96 ALA A N 1
ATOM 672 C CA . ALA A 1 96 ? 36.503 -0.155 31.776 1.00 42.50 96 ALA A CA 1
ATOM 673 C C . ALA A 1 96 ? 35.300 0.763 32.064 1.00 42.50 96 ALA A C 1
ATOM 675 O O . ALA A 1 96 ? 34.579 1.216 31.180 1.00 42.50 96 ALA A O 1
ATOM 676 N N . SER A 1 97 ? 35.170 1.067 33.353 1.00 42.44 97 SER A N 1
ATOM 677 C CA . SER A 1 97 ? 34.458 2.203 33.927 1.00 42.44 97 SER A CA 1
ATOM 678 C C . SER A 1 97 ? 35.131 3.509 33.487 1.00 42.44 97 SER A C 1
ATOM 680 O O . SER A 1 97 ? 36.286 3.745 33.836 1.00 42.44 97 SER A O 1
ATOM 682 N N . GLY A 1 98 ? 34.400 4.362 32.770 1.00 41.34 98 GLY A N 1
ATOM 683 C CA . GLY A 1 98 ? 34.804 5.721 32.409 1.00 41.34 98 GLY A CA 1
ATOM 684 C C . GLY A 1 98 ? 33.741 6.716 32.855 1.00 41.34 98 GLY A C 1
ATOM 685 O O . GLY A 1 98 ? 32.790 6.983 32.134 1.00 41.34 98 GLY A O 1
ATOM 686 N N . ASN A 1 99 ? 33.907 7.205 34.079 1.00 44.78 99 ASN A N 1
ATOM 687 C CA . ASN A 1 99 ? 33.163 8.297 34.685 1.00 44.78 99 ASN A CA 1
ATOM 688 C C . ASN A 1 99 ? 33.677 9.626 34.107 1.00 44.78 99 ASN A C 1
ATOM 690 O O . ASN A 1 99 ? 34.870 9.905 34.225 1.00 44.78 99 ASN A O 1
ATOM 694 N N . SER A 1 100 ? 32.802 10.458 33.548 1.00 46.78 100 SER A N 1
ATOM 695 C CA . SER A 1 100 ? 33.063 11.894 33.404 1.00 46.78 100 SER A CA 1
ATOM 696 C C . SER A 1 100 ? 31.750 12.663 33.473 1.00 46.78 100 SER A C 1
ATOM 698 O O . SER A 1 100 ? 30.905 12.579 32.583 1.00 46.78 100 SER A O 1
ATOM 700 N N . GLU A 1 101 ? 31.617 13.344 34.607 1.00 48.62 101 GLU A N 1
ATOM 701 C CA . GLU A 1 101 ? 30.740 14.473 34.892 1.00 48.62 101 GLU A CA 1
ATOM 702 C C . GLU A 1 101 ? 31.104 15.692 34.014 1.00 48.62 101 GLU A C 1
ATOM 704 O O . GLU A 1 101 ? 32.036 15.634 33.214 1.00 48.62 101 GLU A O 1
ATOM 709 N N . ASP A 1 102 ? 30.395 16.798 34.254 1.00 47.94 102 ASP A N 1
ATOM 710 C CA . ASP A 1 102 ? 30.386 18.096 33.562 1.00 47.94 102 ASP A CA 1
ATOM 711 C C . ASP A 1 102 ? 29.628 18.110 32.225 1.00 47.94 102 ASP A C 1
ATOM 713 O O . ASP A 1 102 ? 29.951 17.413 31.276 1.00 47.94 102 ASP A O 1
ATOM 717 N N . GLY A 1 103 ? 28.561 18.886 32.047 1.00 41.38 103 GLY A N 1
ATOM 718 C CA . GLY A 1 103 ? 28.233 20.156 32.682 1.00 41.38 103 GLY A CA 1
ATOM 719 C C . GLY A 1 103 ? 28.197 21.216 31.589 1.00 41.38 103 GLY A C 1
ATOM 720 O O . GLY A 1 103 ? 29.243 21.642 31.123 1.00 41.38 103 GLY A O 1
ATOM 721 N N . SER A 1 104 ? 27.004 21.624 31.151 1.00 49.53 104 SER A N 1
ATOM 722 C CA . SER A 1 104 ? 26.805 22.930 30.511 1.00 49.53 104 SER A CA 1
ATOM 723 C C . SER A 1 104 ? 25.314 23.223 30.369 1.00 49.53 104 SER A C 1
ATOM 725 O O . SER A 1 104 ? 24.642 22.781 29.439 1.00 49.53 104 SER A O 1
ATOM 727 N N . SER A 1 105 ? 24.790 23.961 31.341 1.00 44.81 105 SER A N 1
ATOM 728 C CA . SER A 1 105 ? 23.576 24.754 31.200 1.00 44.81 105 SER A CA 1
ATOM 729 C C . SER A 1 105 ? 23.873 25.918 30.256 1.00 44.81 105 SER A C 1
ATOM 731 O O . SER A 1 105 ? 24.604 26.833 30.636 1.00 44.81 105 SER A O 1
ATOM 733 N N . ASN A 1 106 ? 23.315 25.887 29.047 1.00 46.00 106 ASN A N 1
ATOM 734 C CA . ASN A 1 106 ? 23.356 27.026 28.138 1.00 46.00 106 ASN A CA 1
ATOM 735 C C . ASN A 1 106 ? 21.961 27.662 28.093 1.00 46.00 106 ASN A C 1
ATOM 737 O O . ASN A 1 106 ? 21.074 27.217 27.367 1.00 46.00 106 ASN A O 1
ATOM 741 N N . GLU A 1 107 ? 21.770 28.676 28.937 1.00 54.06 107 GLU A N 1
ATOM 742 C CA . GLU A 1 107 ? 20.712 29.671 28.786 1.00 54.06 107 GLU A CA 1
ATOM 743 C C . GLU A 1 107 ? 21.074 30.538 27.572 1.00 54.06 107 GLU A C 1
ATOM 745 O O . GLU A 1 107 ? 22.073 31.253 27.586 1.00 54.06 107 GLU A O 1
ATOM 750 N N . GLY A 1 108 ? 20.296 30.419 26.496 1.00 44.56 108 GLY A N 1
ATOM 751 C CA . GLY A 1 108 ? 20.516 31.125 25.237 1.00 44.56 108 GLY A CA 1
ATOM 752 C C . GLY A 1 108 ? 19.292 31.939 24.839 1.00 44.56 108 GLY A C 1
ATOM 753 O O . GLY A 1 108 ? 18.320 31.388 24.337 1.00 44.56 108 GLY A O 1
ATOM 754 N N . GLU A 1 109 ? 19.383 33.232 25.138 1.00 52.41 109 GLU A N 1
ATOM 755 C CA . GLU A 1 109 ? 18.734 34.410 24.550 1.00 52.41 109 GLU A CA 1
ATOM 756 C C . GLU A 1 109 ? 17.521 34.244 23.617 1.00 52.41 109 GLU A C 1
ATOM 758 O O . GLU A 1 109 ? 17.581 33.705 22.513 1.00 52.41 109 GLU A O 1
ATOM 763 N N . ALA A 1 110 ? 16.443 34.918 24.026 1.00 49.62 110 ALA A N 1
ATOM 764 C CA . ALA A 1 110 ? 15.374 35.384 23.161 1.00 49.62 110 ALA A CA 1
ATOM 765 C C . ALA A 1 110 ? 15.916 36.395 22.132 1.00 49.62 110 ALA A C 1
ATOM 767 O O . ALA A 1 110 ? 16.246 37.530 22.473 1.00 49.62 110 ALA A O 1
ATOM 768 N N . GLY A 1 111 ? 15.982 35.978 20.868 1.00 46.16 111 GLY A N 1
ATOM 769 C CA . GLY A 1 111 ? 16.218 36.849 19.721 1.00 46.16 111 GLY A CA 1
ATOM 770 C C . GLY A 1 111 ? 14.923 37.089 18.950 1.00 46.16 111 GLY A C 1
ATOM 771 O O . GLY A 1 111 ? 14.530 36.270 18.123 1.00 46.16 111 GLY A O 1
ATOM 772 N N . GLU A 1 112 ? 14.268 38.222 19.202 1.00 55.56 112 GLU A N 1
ATOM 773 C CA . GLU A 1 112 ? 13.228 38.769 18.328 1.00 55.56 112 GLU A CA 1
ATOM 774 C C . GLU A 1 112 ? 13.885 39.282 17.035 1.00 55.56 112 GLU A C 1
ATOM 776 O O . GLU A 1 112 ? 14.462 40.369 16.992 1.00 55.56 112 GLU A O 1
ATOM 781 N N . GLY A 1 113 ? 13.837 38.471 15.979 1.00 44.75 113 GLY A N 1
ATOM 782 C CA . GLY A 1 113 ? 14.312 38.822 14.642 1.00 44.75 113 GLY A CA 1
ATOM 783 C C . GLY A 1 113 ? 13.156 38.895 13.651 1.00 44.75 113 GLY A C 1
ATOM 784 O O . GLY A 1 113 ? 12.796 37.894 13.040 1.00 44.75 113 GLY A O 1
ATOM 785 N N . SER A 1 114 ? 12.579 40.084 13.483 1.00 51.03 114 SER A N 1
ATOM 786 C CA . SER A 1 114 ? 11.605 40.387 12.431 1.00 51.03 114 SER A CA 1
ATOM 787 C C . SER A 1 114 ? 12.253 40.276 11.047 1.00 51.03 114 SER A C 1
ATOM 789 O O . SER A 1 114 ? 13.156 41.047 10.721 1.00 51.03 114 SER A O 1
ATOM 791 N N . ILE A 1 115 ? 11.771 39.349 10.219 1.00 56.62 115 ILE A N 1
ATOM 792 C CA . ILE A 1 115 ? 12.139 39.239 8.801 1.00 56.62 115 ILE A CA 1
ATOM 793 C C . ILE A 1 115 ? 11.121 40.046 7.974 1.00 56.62 115 ILE A C 1
ATOM 795 O O . ILE A 1 115 ? 9.922 39.780 8.082 1.00 56.62 115 ILE A O 1
ATOM 799 N N . PRO A 1 116 ? 11.543 41.027 7.153 1.00 58.81 116 PRO A N 1
ATOM 800 C CA . PRO A 1 116 ? 10.643 41.727 6.243 1.00 58.81 116 PRO A CA 1
ATOM 801 C C . PRO A 1 116 ? 10.323 40.875 5.003 1.00 58.81 116 PRO A C 1
ATOM 803 O O . PRO A 1 116 ? 11.215 40.291 4.387 1.00 58.81 116 PRO A O 1
ATOM 806 N N . LEU A 1 117 ? 9.037 40.834 4.638 1.00 60.75 117 LEU A N 1
ATOM 807 C CA . LEU A 1 117 ? 8.540 40.257 3.387 1.00 60.75 117 LEU A CA 1
ATOM 808 C C . LEU A 1 117 ? 9.092 41.027 2.171 1.00 60.75 117 LEU A C 1
ATOM 810 O O . LEU A 1 117 ? 9.055 42.259 2.183 1.00 60.75 117 LEU A O 1
ATOM 814 N N . PRO A 1 118 ? 9.514 40.345 1.091 1.00 60.59 118 PRO A N 1
ATOM 815 C CA . PRO A 1 118 ? 9.754 40.993 -0.190 1.00 60.59 118 PRO A CA 1
ATOM 816 C C . PRO A 1 118 ? 8.435 41.229 -0.943 1.00 60.59 118 PRO A C 1
ATOM 818 O O . PRO A 1 118 ? 7.677 40.301 -1.234 1.00 60.59 118 PRO A O 1
ATOM 821 N N . GLU A 1 119 ? 8.179 42.494 -1.270 1.00 55.12 119 GLU A N 1
ATOM 822 C CA . GLU A 1 119 ? 7.125 42.930 -2.185 1.00 55.12 119 GLU A CA 1
ATOM 823 C C . GLU A 1 119 ? 7.409 42.381 -3.592 1.00 55.12 119 GLU A C 1
ATOM 825 O O . GLU A 1 119 ? 8.472 42.612 -4.166 1.00 55.12 119 GLU A O 1
ATOM 830 N N . SER A 1 120 ? 6.463 41.620 -4.145 1.00 57.78 120 SER A N 1
ATOM 831 C CA . SER A 1 120 ? 6.530 41.138 -5.526 1.00 57.78 120 SER A CA 1
ATOM 832 C C . SER A 1 120 ? 5.958 42.200 -6.461 1.00 57.78 120 SER A C 1
ATOM 834 O O . SER A 1 120 ? 4.749 42.436 -6.493 1.00 57.78 120 SER A O 1
ATOM 836 N N . GLU A 1 121 ? 6.841 42.847 -7.220 1.00 53.44 121 GLU A N 1
ATOM 837 C CA . GLU A 1 121 ? 6.473 43.763 -8.294 1.00 53.44 121 GLU A CA 1
ATOM 838 C C . GLU A 1 121 ? 5.785 43.012 -9.442 1.00 53.44 121 GLU A C 1
ATOM 840 O O . GLU A 1 121 ? 6.251 41.994 -9.954 1.00 53.44 121 GLU A O 1
ATOM 845 N N . THR A 1 122 ? 4.634 43.547 -9.838 1.00 49.97 122 THR A N 1
ATOM 846 C CA . THR A 1 122 ? 3.845 43.119 -10.990 1.00 49.97 122 THR A CA 1
ATOM 847 C C . THR A 1 122 ? 4.392 43.812 -12.236 1.00 49.97 122 THR A C 1
ATOM 849 O O . THR A 1 122 ? 4.232 45.025 -12.367 1.00 49.97 122 THR A O 1
ATOM 852 N N . THR A 1 123 ? 4.974 43.066 -13.178 1.00 50.84 123 THR A N 1
ATOM 853 C CA . THR A 1 123 ? 5.359 43.618 -14.488 1.00 50.84 123 THR A CA 1
ATOM 854 C C . THR A 1 123 ? 4.505 43.006 -15.587 1.00 50.84 123 THR A C 1
ATOM 856 O O . THR A 1 123 ? 4.687 41.864 -16.003 1.00 50.84 123 THR A O 1
ATOM 859 N N . ALA A 1 124 ? 3.545 43.808 -16.039 1.00 49.56 124 ALA A N 1
ATOM 860 C CA . ALA A 1 124 ? 2.790 43.613 -17.262 1.00 49.56 124 ALA A CA 1
ATOM 861 C C . ALA A 1 124 ? 3.608 44.033 -18.499 1.00 49.56 124 ALA A C 1
ATOM 863 O O . ALA A 1 124 ? 4.486 44.889 -18.414 1.00 49.56 124 ALA A O 1
ATOM 864 N N . ASN A 1 125 ? 3.175 43.507 -19.648 1.00 48.66 125 ASN A N 1
ATOM 865 C CA . ASN A 1 125 ? 3.490 43.891 -21.030 1.00 48.66 125 ASN A CA 1
ATOM 866 C C . ASN A 1 125 ? 4.793 43.352 -21.641 1.00 48.66 125 ASN A C 1
ATOM 868 O O . ASN A 1 125 ? 5.881 43.844 -21.369 1.00 48.66 125 ASN A O 1
ATOM 872 N N . ASN A 1 126 ? 4.641 42.495 -22.657 1.00 46.97 126 ASN A N 1
ATOM 873 C CA . ASN A 1 126 ? 5.073 42.912 -23.990 1.00 46.97 126 ASN A CA 1
ATOM 874 C C . ASN A 1 126 ? 4.331 42.180 -25.116 1.00 46.97 126 ASN A C 1
ATOM 876 O O . ASN A 1 126 ? 4.377 40.963 -25.266 1.00 46.97 126 ASN A O 1
ATOM 880 N N . GLN A 1 127 ? 3.647 43.006 -25.897 1.00 51.56 127 GLN A N 1
ATOM 881 C CA . GLN A 1 127 ? 3.027 42.763 -27.186 1.00 51.56 127 GLN A CA 1
ATOM 882 C C . GLN A 1 127 ? 4.069 43.170 -28.238 1.00 51.56 127 GLN A C 1
ATOM 884 O O . GLN A 1 127 ? 4.596 44.278 -28.152 1.00 51.56 127 GLN A O 1
ATOM 889 N N . GLY A 1 128 ? 4.392 42.304 -29.200 1.00 42.16 128 GLY A N 1
ATOM 890 C CA . GLY A 1 128 ? 5.389 42.634 -30.222 1.00 42.16 128 GLY A CA 1
ATOM 891 C C . GLY A 1 128 ? 5.489 41.619 -31.357 1.00 42.16 128 GLY A C 1
ATOM 892 O O . GLY A 1 128 ? 6.126 40.585 -31.217 1.00 42.16 128 GLY A O 1
ATOM 893 N N . ASP A 1 129 ? 4.853 41.978 -32.471 1.00 45.84 129 ASP A N 1
ATOM 894 C CA . ASP A 1 129 ? 5.381 41.914 -33.837 1.00 45.84 129 ASP A CA 1
ATOM 895 C C . ASP A 1 129 ? 5.809 40.572 -34.456 1.00 45.84 129 ASP A C 1
ATOM 897 O O . ASP A 1 129 ? 6.959 40.151 -34.448 1.00 45.84 129 ASP A O 1
ATOM 901 N N . ASN A 1 130 ? 4.846 39.983 -35.169 1.00 55.44 130 ASN A N 1
ATOM 902 C CA . ASN A 1 130 ? 4.832 39.926 -36.636 1.00 55.44 130 ASN A CA 1
ATOM 903 C C . ASN A 1 130 ? 6.188 40.130 -37.355 1.00 55.44 130 ASN A C 1
ATOM 905 O O . ASN A 1 130 ? 6.538 41.256 -37.708 1.00 55.44 130 ASN A O 1
ATOM 909 N N . GLN A 1 131 ? 6.861 39.034 -37.720 1.00 46.66 131 GLN A N 1
ATOM 910 C CA . GLN A 1 131 ? 7.715 39.008 -38.909 1.00 46.66 131 GLN A CA 1
ATOM 911 C C . GLN A 1 131 ? 7.485 37.749 -39.744 1.00 46.66 131 GLN A C 1
ATOM 913 O O . GLN A 1 131 ? 7.920 36.644 -39.434 1.00 46.66 131 GLN A O 1
ATOM 918 N N . ASN A 1 132 ? 6.796 37.999 -40.852 1.00 52.59 132 ASN A N 1
ATOM 919 C CA . ASN A 1 132 ? 6.799 37.238 -42.085 1.00 52.59 132 ASN A CA 1
ATOM 920 C C . ASN A 1 132 ? 8.248 36.937 -42.526 1.00 52.59 132 ASN A C 1
ATOM 922 O O . ASN A 1 132 ? 9.002 37.860 -42.831 1.00 52.59 132 ASN A O 1
ATOM 926 N N . SER A 1 133 ? 8.633 35.662 -42.570 1.00 54.78 133 SER A N 1
ATOM 927 C CA . SER A 1 133 ? 9.847 35.197 -43.249 1.00 54.78 133 SER A CA 1
ATOM 928 C C . SER A 1 133 ? 9.471 34.103 -44.237 1.00 54.78 133 SER A C 1
ATOM 930 O O . SER A 1 133 ? 9.433 32.918 -43.916 1.00 54.78 133 SER A O 1
ATOM 932 N N . GLU A 1 134 ? 9.186 34.537 -45.461 1.00 56.88 134 GLU A N 1
ATOM 933 C CA . GLU A 1 134 ? 9.215 33.694 -46.650 1.00 56.88 134 GLU A CA 1
ATOM 934 C C . GLU A 1 134 ? 10.680 33.333 -46.937 1.00 56.88 134 GLU A C 1
ATOM 936 O O . GLU A 1 134 ? 11.415 34.103 -47.556 1.00 56.88 134 GLU A O 1
ATOM 941 N N . SER A 1 135 ? 11.123 32.168 -46.457 1.00 53.09 135 SER A N 1
ATOM 942 C CA . SER A 1 135 ? 12.392 31.574 -46.877 1.00 53.09 135 SER A CA 1
ATOM 943 C C . SER A 1 135 ? 12.119 30.466 -47.883 1.00 53.09 135 SER A C 1
ATOM 945 O O . SER A 1 135 ? 11.538 29.426 -47.579 1.00 53.09 135 SER A O 1
ATOM 947 N N . ASN A 1 136 ? 12.519 30.755 -49.112 1.00 57.31 136 ASN A N 1
ATOM 948 C CA . ASN A 1 136 ? 12.461 29.893 -50.273 1.00 57.31 136 ASN A CA 1
ATOM 949 C C . ASN A 1 136 ? 13.726 29.017 -50.276 1.00 57.31 136 ASN A C 1
ATOM 951 O O . ASN A 1 136 ? 14.809 29.506 -50.599 1.00 57.31 136 ASN A O 1
ATOM 955 N N . SER A 1 137 ? 13.606 27.739 -49.916 1.00 49.59 137 SER A N 1
ATOM 956 C CA . SER A 1 137 ? 14.694 26.762 -50.036 1.00 49.59 137 SER A CA 1
ATOM 957 C C . SER A 1 137 ? 14.203 25.509 -50.755 1.00 49.59 137 SER A C 1
ATOM 959 O O . SER A 1 137 ? 13.498 24.678 -50.187 1.00 49.59 137 SER A O 1
ATOM 961 N N . ASN A 1 138 ? 14.599 25.398 -52.025 1.00 57.44 138 ASN A N 1
ATOM 962 C CA . ASN A 1 138 ? 14.674 24.135 -52.750 1.00 57.44 138 ASN A CA 1
ATOM 963 C C . ASN A 1 138 ? 15.693 23.250 -52.026 1.00 57.44 138 ASN A C 1
ATOM 965 O O . ASN A 1 138 ? 16.894 23.451 -52.208 1.00 57.44 138 ASN A O 1
ATOM 969 N N . ASP A 1 139 ? 15.217 22.316 -51.208 1.00 51.75 139 ASP A N 1
ATOM 970 C CA . ASP A 1 139 ? 16.062 21.303 -50.585 1.00 51.75 139 ASP A CA 1
ATOM 971 C C . ASP A 1 139 ? 15.649 19.913 -51.078 1.00 51.75 139 ASP A C 1
ATOM 973 O O . ASP A 1 139 ? 14.474 19.527 -51.066 1.00 51.75 139 ASP A O 1
ATOM 977 N N . ASP A 1 140 ? 16.645 19.210 -51.601 1.00 57.00 140 ASP A N 1
ATOM 978 C CA . ASP A 1 140 ? 16.574 17.895 -52.223 1.00 57.00 140 ASP A CA 1
ATOM 979 C C . ASP A 1 140 ? 16.316 16.858 -51.126 1.00 57.00 140 ASP A C 1
ATOM 981 O O . ASP A 1 140 ? 17.217 16.282 -50.516 1.00 57.00 140 ASP A O 1
ATOM 985 N N . SER A 1 141 ? 15.034 16.701 -50.806 1.00 49.97 141 SER A N 1
ATOM 986 C CA . SER A 1 141 ? 14.540 15.813 -49.762 1.00 49.97 141 SER A CA 1
ATOM 987 C C . SER A 1 141 ? 14.675 14.346 -50.178 1.00 49.97 141 SER A C 1
ATOM 989 O O . SER A 1 141 ?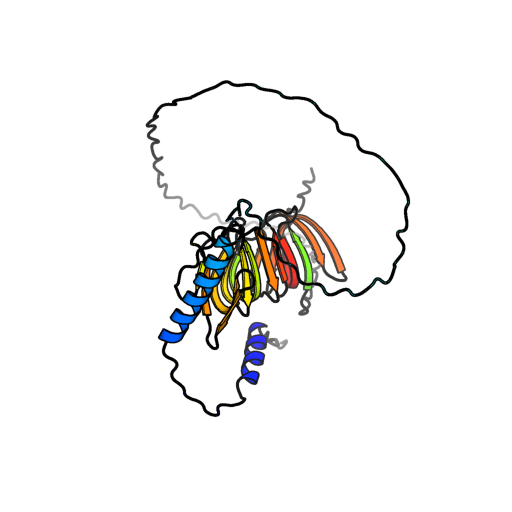 13.713 13.671 -50.548 1.00 49.97 141 SER A O 1
ATOM 991 N N . THR A 1 142 ? 15.881 13.791 -50.032 1.00 56.09 142 THR A N 1
ATOM 992 C CA . THR A 1 142 ? 16.034 12.352 -49.801 1.00 56.09 142 THR A CA 1
ATOM 993 C C . THR A 1 142 ? 15.325 12.023 -48.491 1.00 56.09 142 THR A C 1
ATOM 995 O O . THR A 1 142 ? 15.906 12.123 -47.410 1.00 56.09 142 THR A O 1
ATOM 998 N N . SER A 1 143 ? 14.034 11.701 -48.600 1.00 56.91 143 SER A N 1
ATOM 999 C CA . SER A 1 143 ? 13.163 11.274 -47.512 1.00 56.91 143 SER A CA 1
ATOM 1000 C C . SER A 1 143 ? 13.755 10.008 -46.896 1.00 56.91 143 SER A C 1
ATOM 1002 O O . SER A 1 143 ? 13.518 8.888 -47.346 1.00 56.91 143 SER A O 1
ATOM 1004 N N . ARG A 1 144 ? 14.621 10.195 -45.896 1.00 52.12 144 ARG A N 1
ATOM 1005 C CA . ARG A 1 144 ? 15.012 9.140 -44.971 1.00 52.12 144 ARG A CA 1
ATOM 1006 C C . ARG A 1 144 ? 13.763 8.821 -44.172 1.00 52.12 144 ARG A C 1
ATOM 1008 O O . ARG A 1 144 ? 13.458 9.502 -43.198 1.00 52.12 144 ARG A O 1
ATOM 1015 N N . THR A 1 145 ? 13.024 7.817 -44.624 1.00 54.09 145 THR A N 1
ATOM 1016 C CA . THR A 1 145 ? 11.950 7.204 -43.853 1.00 54.09 145 THR A CA 1
ATOM 1017 C C . THR A 1 145 ? 12.585 6.693 -42.569 1.00 54.09 145 THR A C 1
ATOM 1019 O O . THR A 1 145 ? 13.292 5.685 -42.575 1.00 54.09 145 THR A O 1
ATOM 1022 N N . ILE A 1 146 ? 12.419 7.447 -41.482 1.00 70.25 146 ILE A N 1
ATOM 1023 C CA . ILE A 1 146 ? 12.762 6.967 -40.150 1.00 70.25 146 ILE A CA 1
ATOM 1024 C C . ILE A 1 146 ? 11.920 5.702 -39.972 1.00 70.25 146 ILE A C 1
ATOM 1026 O O . ILE A 1 146 ? 10.701 5.784 -40.149 1.00 70.25 146 ILE A O 1
ATOM 1030 N N . PRO A 1 147 ? 12.530 4.531 -39.727 1.00 60.78 147 PRO A N 1
ATOM 1031 C CA . PRO A 1 147 ? 11.767 3.325 -39.473 1.00 60.78 147 PRO A CA 1
ATOM 1032 C C . PRO A 1 147 ? 10.903 3.586 -38.242 1.00 60.78 147 PRO A C 1
ATOM 1034 O O . PRO A 1 147 ? 11.400 3.671 -37.122 1.00 60.78 147 PRO A O 1
ATOM 1037 N N . THR A 1 148 ? 9.604 3.769 -38.464 1.00 59.91 148 THR A N 1
ATOM 1038 C CA . THR A 1 148 ? 8.610 3.728 -37.402 1.00 59.91 148 THR A CA 1
ATOM 1039 C C . THR A 1 148 ? 8.594 2.292 -36.916 1.00 59.91 148 THR A C 1
ATOM 1041 O O . THR A 1 148 ? 8.098 1.404 -37.610 1.00 59.91 148 THR A O 1
ATOM 1044 N N . VAL A 1 149 ? 9.230 2.049 -35.771 1.00 66.69 149 VAL A N 1
ATOM 1045 C CA . VAL A 1 149 ? 9.086 0.785 -35.056 1.00 66.69 149 VAL A CA 1
ATOM 1046 C C . VAL A 1 149 ? 7.617 0.705 -34.666 1.00 66.69 149 VAL A C 1
ATOM 1048 O O . VAL A 1 149 ? 7.153 1.474 -33.829 1.00 66.69 149 VAL A O 1
ATOM 1051 N N . ASP A 1 150 ? 6.880 -0.165 -35.347 1.00 50.25 150 ASP A N 1
ATOM 1052 C CA . ASP A 1 150 ? 5.484 -0.446 -35.043 1.00 50.25 150 ASP A CA 1
ATOM 1053 C C . ASP A 1 150 ? 5.466 -1.273 -33.753 1.00 50.25 150 ASP A C 1
ATOM 1055 O O . ASP A 1 150 ? 5.588 -2.502 -33.759 1.00 50.25 150 ASP A O 1
ATOM 1059 N N . THR A 1 151 ? 5.460 -0.583 -32.613 1.00 57.00 151 THR A N 1
ATOM 1060 C CA . THR A 1 151 ? 5.354 -1.201 -31.295 1.00 57.00 151 THR A CA 1
ATOM 1061 C C . THR A 1 151 ? 3.910 -1.646 -31.102 1.00 57.00 151 THR A C 1
ATOM 1063 O O . THR A 1 151 ? 3.092 -0.962 -30.491 1.00 57.00 151 THR A O 1
ATOM 1066 N N . SER A 1 152 ? 3.577 -2.814 -31.656 1.00 57.84 152 SER A N 1
ATOM 1067 C CA . SER A 1 152 ? 2.315 -3.495 -31.368 1.00 57.84 152 SER A CA 1
ATOM 1068 C C . SER A 1 152 ? 2.238 -3.755 -29.863 1.00 57.84 152 SER A C 1
ATOM 1070 O O . SER A 1 152 ? 2.813 -4.727 -29.374 1.00 57.84 152 SER A O 1
ATOM 1072 N N . ARG A 1 153 ? 1.538 -2.880 -29.132 1.00 59.47 153 ARG A N 1
ATOM 1073 C CA . ARG A 1 153 ? 1.220 -3.075 -27.715 1.00 59.47 153 ARG A CA 1
ATOM 1074 C C . ARG A 1 153 ? 0.488 -4.409 -27.576 1.00 59.47 153 ARG A C 1
ATOM 1076 O O . ARG A 1 153 ? -0.512 -4.648 -28.255 1.00 59.47 153 ARG A O 1
ATOM 1083 N N . THR A 1 154 ? 1.036 -5.309 -26.770 1.00 67.56 154 THR A N 1
ATOM 1084 C CA . THR A 1 154 ? 0.341 -6.536 -26.389 1.00 67.56 154 THR A CA 1
ATOM 1085 C C . THR A 1 154 ? -0.734 -6.145 -25.386 1.00 67.56 154 THR A C 1
ATOM 1087 O O . THR A 1 154 ? -0.434 -5.414 -24.454 1.00 67.56 154 THR A O 1
ATOM 1090 N N . ASN A 1 155 ? -1.968 -6.615 -25.567 1.00 79.56 155 ASN A N 1
ATOM 1091 C CA . ASN A 1 155 ? -3.041 -6.392 -24.584 1.00 79.56 155 ASN A CA 1
ATOM 1092 C C . ASN A 1 155 ? -2.882 -7.275 -23.331 1.00 79.56 155 ASN A C 1
ATOM 1094 O O . ASN A 1 155 ? -3.760 -7.277 -22.475 1.00 79.56 155 ASN A O 1
ATOM 1098 N N . ASP A 1 156 ? -1.831 -8.092 -23.283 1.00 89.56 156 ASP A N 1
ATOM 1099 C CA . ASP A 1 156 ? -1.559 -8.973 -22.159 1.00 89.56 156 ASP A CA 1
ATOM 1100 C C . ASP A 1 156 ? -0.842 -8.167 -21.067 1.00 89.56 156 ASP A C 1
ATOM 1102 O O . ASP A 1 156 ? 0.111 -7.447 -21.399 1.00 89.56 156 ASP A O 1
ATOM 1106 N N . PRO A 1 157 ? -1.271 -8.283 -19.799 1.00 93.38 157 PRO A N 1
ATOM 1107 C CA . PRO A 1 157 ? -0.637 -7.585 -18.693 1.00 93.38 157 PRO A CA 1
ATOM 1108 C C . PRO A 1 157 ? 0.829 -8.002 -18.531 1.00 93.38 157 PRO A C 1
ATOM 1110 O O . PRO A 1 157 ? 1.252 -9.108 -18.889 1.00 93.38 157 PRO A O 1
ATOM 1113 N N . ILE A 1 158 ? 1.625 -7.084 -17.997 1.00 93.88 158 ILE A N 1
ATOM 1114 C CA . ILE A 1 158 ? 3.047 -7.264 -17.735 1.00 93.88 158 ILE A CA 1
ATOM 1115 C C . ILE A 1 158 ? 3.189 -7.706 -16.284 1.00 93.88 158 ILE A C 1
ATOM 1117 O O . ILE A 1 158 ? 2.980 -6.900 -15.386 1.00 93.88 158 ILE A O 1
ATOM 1121 N N . ALA A 1 159 ? 3.566 -8.964 -16.060 1.00 97.38 159 ALA A N 1
ATOM 1122 C CA . ALA A 1 159 ? 3.890 -9.460 -14.728 1.00 97.38 159 ALA A CA 1
ATOM 1123 C C . ALA A 1 159 ? 5.317 -9.045 -14.322 1.00 97.38 159 ALA A C 1
ATOM 1125 O O . ALA A 1 159 ? 6.270 -9.243 -15.092 1.00 97.38 159 ALA A O 1
ATOM 1126 N N . PHE A 1 160 ? 5.483 -8.462 -13.134 1.00 97.88 160 PHE A N 1
ATOM 1127 C CA . PHE A 1 160 ? 6.766 -7.951 -12.654 1.00 97.88 160 PHE A CA 1
ATOM 1128 C C . PHE A 1 160 ? 6.921 -8.017 -11.127 1.00 97.88 160 PHE A C 1
ATOM 1130 O O . PHE A 1 160 ? 5.955 -8.122 -10.375 1.00 97.88 160 PHE A O 1
ATOM 1137 N N . GLU A 1 161 ? 8.175 -7.924 -10.693 1.00 98.31 161 GLU A N 1
ATOM 1138 C CA . GLU A 1 161 ? 8.594 -7.647 -9.319 1.00 98.31 161 GLU A CA 1
ATOM 1139 C C . GLU A 1 161 ? 9.397 -6.334 -9.335 1.00 98.31 161 GLU A C 1
ATOM 1141 O O . GLU A 1 161 ? 10.269 -6.156 -10.194 1.00 98.31 161 GLU A O 1
ATOM 1146 N N . LEU A 1 162 ? 9.107 -5.409 -8.422 1.00 97.69 162 LEU A N 1
ATOM 1147 C CA . LEU A 1 162 ? 9.820 -4.139 -8.270 1.00 97.69 162 LEU A CA 1
ATOM 1148 C C . LEU A 1 162 ? 10.275 -3.978 -6.822 1.00 97.69 162 LEU A C 1
ATOM 1150 O O . LEU A 1 162 ? 9.439 -3.948 -5.928 1.00 97.69 162 LEU A O 1
ATOM 1154 N N . GLU A 1 163 ? 11.572 -3.790 -6.609 1.00 98.06 163 GLU A N 1
ATOM 1155 C CA . GLU A 1 163 ? 12.149 -3.295 -5.355 1.00 98.06 163 GLU A CA 1
ATOM 1156 C C . GLU A 1 163 ? 12.618 -1.856 -5.576 1.00 98.06 163 GLU A C 1
ATOM 1158 O O . GLU A 1 163 ? 13.307 -1.589 -6.563 1.00 98.06 163 GLU A O 1
ATOM 1163 N N . PHE A 1 164 ? 12.257 -0.919 -4.697 1.00 97.62 164 PHE A N 1
ATOM 1164 C CA . PHE A 1 164 ? 12.518 0.501 -4.942 1.00 97.62 164 PHE A CA 1
ATOM 1165 C C . PHE A 1 164 ? 12.891 1.281 -3.678 1.00 97.62 164 PHE A C 1
ATOM 1167 O O . PHE A 1 164 ? 12.370 1.027 -2.590 1.00 97.62 164 PHE A O 1
ATOM 1174 N N . SER A 1 165 ? 13.816 2.235 -3.823 1.00 97.06 165 SER A N 1
ATOM 1175 C CA . SER A 1 165 ? 14.439 2.972 -2.715 1.00 97.06 165 SER A CA 1
ATOM 1176 C C . SER A 1 165 ? 13.531 4.048 -2.115 1.00 97.06 165 SER A C 1
ATOM 1178 O O . SER A 1 165 ? 13.739 4.470 -0.980 1.00 97.06 165 SER A O 1
ATOM 1180 N N . ASN A 1 166 ? 12.546 4.523 -2.881 1.00 95.56 166 ASN A N 1
ATOM 1181 C CA . ASN A 1 166 ? 11.694 5.647 -2.506 1.00 95.56 166 ASN A CA 1
ATOM 1182 C C . ASN A 1 166 ? 10.234 5.213 -2.389 1.00 95.56 166 ASN A C 1
ATOM 1184 O O . ASN A 1 166 ? 9.683 4.590 -3.290 1.00 95.56 166 ASN A O 1
ATOM 1188 N N . ILE A 1 167 ? 9.585 5.599 -1.293 1.00 95.12 167 ILE A N 1
ATOM 1189 C CA . ILE A 1 167 ? 8.154 5.353 -1.095 1.00 95.12 167 ILE A CA 1
ATOM 1190 C C . ILE A 1 167 ? 7.356 6.289 -2.020 1.00 95.12 167 ILE A C 1
ATOM 1192 O O . ILE A 1 167 ? 7.584 7.503 -1.964 1.00 95.12 167 ILE A O 1
ATOM 1196 N N . PRO A 1 168 ? 6.443 5.772 -2.865 1.00 94.38 168 PRO A N 1
ATOM 1197 C CA . PRO A 1 168 ? 5.609 6.608 -3.718 1.00 94.38 168 PRO A CA 1
ATOM 1198 C C . PRO A 1 168 ? 4.619 7.428 -2.882 1.00 94.38 168 PRO A C 1
ATOM 1200 O O . PRO A 1 168 ? 4.200 7.024 -1.794 1.00 94.38 168 PRO A O 1
ATOM 1203 N N . GLU A 1 169 ? 4.207 8.579 -3.410 1.00 94.62 169 GLU A N 1
ATOM 1204 C CA . GLU A 1 169 ? 3.053 9.302 -2.877 1.00 94.62 169 GLU A CA 1
ATOM 1205 C C . GLU A 1 169 ? 1.789 8.755 -3.539 1.00 94.62 169 GLU A C 1
ATOM 1207 O O . GLU A 1 169 ? 1.538 8.985 -4.722 1.00 94.62 169 GLU A O 1
ATOM 1212 N N . ILE A 1 170 ? 0.995 8.016 -2.771 1.00 95.69 170 ILE A N 1
ATOM 1213 C CA . ILE A 1 170 ? -0.280 7.460 -3.223 1.00 95.69 170 ILE A CA 1
ATOM 1214 C C . ILE A 1 170 ? -1.389 8.276 -2.567 1.00 95.69 170 ILE A C 1
ATOM 1216 O O . ILE A 1 170 ? -1.357 8.505 -1.361 1.00 95.69 170 ILE A O 1
ATOM 1220 N N . ASP A 1 171 ? -2.372 8.717 -3.345 1.00 96.56 171 ASP A N 1
ATOM 1221 C CA . ASP A 1 171 ? -3.622 9.311 -2.857 1.00 96.56 171 ASP A CA 1
ATOM 1222 C C . ASP A 1 171 ? -4.730 8.891 -3.827 1.00 96.56 171 ASP A C 1
ATOM 1224 O O . ASP A 1 171 ? -4.985 9.552 -4.836 1.00 96.56 171 ASP A O 1
ATOM 1228 N N . ALA A 1 172 ? -5.306 7.715 -3.579 1.00 94.94 172 ALA A N 1
ATOM 1229 C CA . ALA A 1 172 ? -6.211 7.056 -4.511 1.00 94.94 172 ALA A CA 1
ATOM 1230 C C . ALA A 1 172 ? -7.388 6.398 -3.789 1.00 94.94 172 ALA A C 1
ATOM 1232 O O . ALA A 1 172 ? -7.337 6.117 -2.594 1.00 94.94 172 ALA A O 1
ATOM 1233 N N . THR A 1 173 ? -8.457 6.126 -4.533 1.00 94.94 173 THR A N 1
ATOM 1234 C CA . THR A 1 173 ? -9.477 5.170 -4.095 1.00 94.94 173 THR A CA 1
ATOM 1235 C C . THR A 1 173 ? -9.001 3.771 -4.461 1.00 94.94 173 THR A C 1
ATOM 1237 O O . THR A 1 173 ? -8.650 3.539 -5.616 1.00 94.94 173 THR A O 1
ATOM 1240 N N . ALA A 1 174 ? -8.991 2.860 -3.494 1.00 94.62 174 ALA A N 1
ATOM 1241 C CA . ALA A 1 174 ? -8.521 1.492 -3.663 1.00 94.62 174 ALA A CA 1
ATOM 1242 C C . ALA A 1 174 ? -9.553 0.490 -3.131 1.00 94.62 174 ALA A C 1
ATOM 1244 O O . ALA A 1 174 ? -10.330 0.794 -2.222 1.00 94.62 174 ALA A O 1
ATOM 1245 N N . SER A 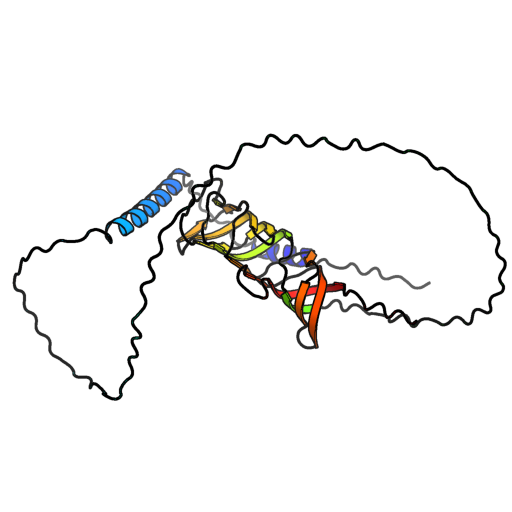1 175 ? -9.527 -0.702 -3.722 1.00 94.94 175 SER A N 1
ATOM 1246 C CA . SER A 1 175 ? -10.138 -1.919 -3.191 1.00 94.94 175 SER A CA 1
ATOM 1247 C C . SER A 1 175 ? -8.994 -2.874 -2.880 1.00 94.94 175 SER A C 1
ATOM 1249 O O . SER A 1 175 ? -8.167 -3.113 -3.765 1.00 94.94 175 SER A O 1
ATOM 1251 N N . ILE A 1 176 ? -8.919 -3.349 -1.639 1.00 97.06 176 ILE A N 1
ATOM 1252 C CA . ILE A 1 176 ? -7.806 -4.158 -1.134 1.00 97.06 176 ILE A CA 1
ATOM 1253 C C . ILE A 1 176 ? -8.387 -5.321 -0.334 1.00 97.06 176 ILE A C 1
ATOM 1255 O O . ILE A 1 176 ? -9.178 -5.078 0.578 1.00 97.06 176 ILE A O 1
ATOM 1259 N N . SER A 1 177 ? -8.012 -6.555 -0.673 1.00 97.56 177 SER A N 1
ATOM 1260 C CA . SER A 1 177 ? -8.531 -7.744 0.016 1.00 97.56 177 SER A CA 1
ATOM 1261 C C . SER A 1 177 ? -8.054 -7.790 1.459 1.00 97.56 177 SER A C 1
ATOM 1263 O O . SER A 1 177 ? -8.876 -7.873 2.361 1.00 97.56 177 SER A O 1
ATOM 1265 N N . ASP A 1 178 ? -6.749 -7.647 1.687 1.00 98.12 178 ASP A N 1
ATOM 1266 C CA . ASP A 1 178 ? -6.180 -7.652 3.031 1.00 98.12 178 ASP A CA 1
ATOM 1267 C C . ASP A 1 178 ? -5.121 -6.558 3.173 1.00 98.12 178 ASP A C 1
ATOM 1269 O O . ASP A 1 178 ? -4.292 -6.342 2.287 1.00 98.12 178 ASP A O 1
ATOM 1273 N N . ILE A 1 179 ? -5.146 -5.847 4.301 1.00 98.00 179 ILE A N 1
ATOM 1274 C CA . ILE A 1 179 ? -4.134 -4.855 4.668 1.00 98.00 179 ILE A CA 1
ATOM 1275 C C . ILE A 1 179 ? -3.650 -5.146 6.079 1.00 98.00 179 ILE A C 1
ATOM 1277 O O . ILE A 1 179 ? -4.440 -5.133 7.016 1.00 98.00 179 ILE A O 1
ATOM 1281 N N . SER A 1 180 ? -2.344 -5.307 6.255 1.00 98.00 180 SER A N 1
ATOM 1282 C CA . SER A 1 180 ? -1.716 -5.439 7.567 1.00 98.00 180 SER A CA 1
ATOM 1283 C C . SER A 1 180 ? -0.788 -4.256 7.837 1.00 98.00 180 SER A C 1
ATOM 1285 O O . SER A 1 180 ? 0.094 -3.923 7.041 1.00 98.00 180 SER A O 1
ATOM 1287 N N . PHE A 1 181 ? -0.986 -3.617 8.986 1.00 96.69 181 PHE A N 1
ATOM 1288 C CA . PHE A 1 181 ? -0.155 -2.546 9.516 1.00 96.69 181 PHE A CA 1
ATOM 1289 C C . PHE A 1 181 ? 0.594 -3.037 10.739 1.00 96.69 181 PHE A C 1
ATOM 1291 O O . PHE A 1 181 ? -0.001 -3.527 11.699 1.00 96.69 181 PHE A O 1
ATOM 1298 N N . ILE A 1 182 ? 1.893 -2.772 10.770 1.00 96.38 182 ILE A N 1
ATOM 1299 C CA . ILE A 1 182 ? 2.686 -2.852 11.989 1.00 96.38 182 ILE A CA 1
ATOM 1300 C C . ILE A 1 182 ? 3.075 -1.430 12.365 1.00 96.38 182 ILE A C 1
ATOM 1302 O O . ILE A 1 182 ? 3.818 -0.774 11.638 1.00 96.38 182 ILE A O 1
ATOM 1306 N N . ALA A 1 183 ? 2.586 -0.955 13.508 1.00 94.75 183 ALA A N 1
ATOM 1307 C CA . ALA A 1 183 ? 2.881 0.376 14.019 1.00 94.75 183 ALA A CA 1
ATOM 1308 C C . ALA A 1 183 ? 3.416 0.300 15.449 1.00 94.75 183 ALA A C 1
ATOM 1310 O O . ALA A 1 183 ? 2.916 -0.446 16.291 1.00 94.75 183 ALA A O 1
ATOM 1311 N N . SER A 1 184 ? 4.410 1.123 15.766 1.00 91.81 184 SER A N 1
ATOM 1312 C CA . SER A 1 184 ? 4.958 1.203 17.125 1.00 91.81 184 SER A CA 1
ATOM 1313 C C . SER A 1 184 ? 3.980 1.813 18.147 1.00 91.81 184 SER A C 1
ATOM 1315 O O . SER A 1 184 ? 4.129 1.585 19.348 1.00 91.81 184 SER A O 1
ATOM 1317 N N . ASN A 1 185 ? 3.000 2.601 17.690 1.00 88.88 185 ASN A N 1
ATOM 1318 C CA . ASN A 1 185 ? 1.996 3.299 18.499 1.00 88.88 185 ASN A CA 1
ATOM 1319 C C . ASN A 1 185 ? 0.831 3.745 17.593 1.00 88.88 185 ASN A C 1
ATOM 1321 O O . ASN A 1 185 ? 1.093 4.236 16.498 1.00 88.88 185 ASN A O 1
ATOM 1325 N N . LEU A 1 186 ? -0.421 3.650 18.059 1.00 86.50 186 LEU A N 1
ATOM 1326 C CA . LEU A 1 186 ? -1.581 4.188 17.327 1.00 86.50 186 LEU A CA 1
ATOM 1327 C C . LEU A 1 186 ? -1.820 5.680 17.574 1.00 86.50 186 LEU A C 1
ATOM 1329 O O . LEU A 1 186 ? -2.428 6.356 16.753 1.00 86.50 186 LEU A O 1
ATOM 1333 N N . GLY A 1 187 ? -1.376 6.201 18.718 1.00 82.12 187 GLY A N 1
ATOM 1334 C CA . GLY A 1 187 ? -1.665 7.567 19.135 1.00 82.12 187 GLY A CA 1
ATOM 1335 C C . GLY A 1 187 ? -3.171 7.825 19.159 1.00 82.12 187 GLY A C 1
ATOM 1336 O O . GLY A 1 187 ? -3.918 7.067 19.773 1.00 82.12 187 GLY A O 1
ATOM 1337 N N . SER A 1 188 ? -3.593 8.894 18.483 1.00 78.69 188 SER A N 1
ATOM 1338 C CA . SER A 1 188 ? -5.002 9.252 18.272 1.00 78.69 188 SER A CA 1
ATOM 1339 C C . SER A 1 188 ? -5.417 9.095 16.804 1.00 78.69 188 SER A C 1
ATOM 1341 O O . SER A 1 188 ? -6.305 9.805 16.341 1.00 78.69 188 SER A O 1
ATOM 1343 N N . SER A 1 189 ? -4.739 8.211 16.069 1.00 88.88 189 SER A N 1
ATOM 1344 C CA . SER A 1 189 ? -4.875 8.117 14.617 1.00 88.88 189 SER A CA 1
ATOM 1345 C C . SER A 1 189 ? -5.990 7.190 14.158 1.00 88.88 189 SER A C 1
ATOM 1347 O O . SER A 1 189 ? -6.392 7.320 13.020 1.00 88.88 189 SER A O 1
ATOM 1349 N N . VAL A 1 190 ? -6.490 6.260 14.977 1.00 93.75 190 VAL A N 1
ATOM 1350 C CA . VAL A 1 190 ? -7.419 5.217 14.501 1.00 93.75 190 VAL A CA 1
ATOM 1351 C C . VAL A 1 190 ? -8.805 5.398 15.108 1.00 93.75 190 VAL A C 1
ATOM 1353 O O . VAL A 1 190 ? -8.950 5.432 16.331 1.00 93.75 190 VAL A O 1
ATOM 1356 N N . ARG A 1 191 ? -9.833 5.470 14.262 1.00 96.50 191 ARG A N 1
ATOM 1357 C CA . ARG A 1 191 ? -11.247 5.467 14.643 1.00 96.50 191 ARG A CA 1
ATOM 1358 C C . ARG A 1 191 ? -11.985 4.334 13.944 1.00 96.50 191 ARG A C 1
ATOM 1360 O O . ARG A 1 191 ? -11.756 4.074 12.767 1.00 96.50 191 ARG A O 1
ATOM 1367 N N . ILE A 1 192 ? -12.889 3.692 14.676 1.00 95.94 192 ILE A N 1
ATOM 1368 C CA . ILE A 1 192 ? -13.745 2.609 14.182 1.00 95.94 192 ILE A CA 1
ATOM 1369 C C . ILE A 1 192 ? -15.189 3.009 14.474 1.00 95.94 192 ILE A C 1
ATOM 1371 O O . ILE A 1 192 ? -15.540 3.209 15.636 1.00 95.94 192 ILE A O 1
ATOM 1375 N N . ASN A 1 193 ? -16.020 3.164 13.442 1.00 96.06 193 ASN A N 1
ATOM 1376 C CA . ASN A 1 193 ? -17.386 3.694 13.559 1.00 96.06 193 ASN A CA 1
ATOM 1377 C C . ASN A 1 193 ? -17.446 5.022 14.350 1.00 96.06 193 ASN A C 1
ATOM 1379 O O . ASN A 1 193 ? -18.336 5.243 15.172 1.00 96.06 193 ASN A O 1
ATOM 1383 N N . GLY A 1 194 ? -16.443 5.885 14.152 1.00 95.94 194 GLY A N 1
ATOM 1384 C CA . GLY A 1 194 ? -16.288 7.169 14.844 1.00 95.94 194 GLY A CA 1
ATOM 1385 C C . GLY A 1 194 ? -15.666 7.104 16.247 1.00 95.94 194 GLY A C 1
ATOM 1386 O O . GLY A 1 194 ? -15.202 8.139 16.746 1.00 95.94 194 GLY A O 1
ATOM 1387 N N . ASP A 1 195 ? -15.587 5.921 16.865 1.00 95.38 195 ASP A N 1
ATOM 1388 C CA . ASP A 1 195 ? -14.994 5.735 18.189 1.00 95.38 195 ASP A CA 1
ATOM 1389 C C . ASP A 1 195 ? -13.466 5.700 18.107 1.00 95.38 195 ASP A C 1
ATOM 1391 O O . ASP A 1 195 ? -12.884 4.946 17.330 1.00 95.38 195 ASP A O 1
ATOM 1395 N N . LEU A 1 196 ? -12.806 6.519 18.930 1.00 94.75 196 LEU A N 1
ATOM 1396 C CA . LEU A 1 196 ? -11.348 6.608 18.972 1.00 94.75 196 LEU A CA 1
ATOM 1397 C C . LEU A 1 196 ? -10.741 5.376 19.652 1.00 94.75 196 LEU A C 1
ATOM 1399 O O . LEU A 1 196 ? -11.047 5.078 20.810 1.00 94.75 196 LEU A O 1
ATOM 1403 N N . LEU A 1 197 ? -9.814 4.722 18.958 1.00 91.62 197 LEU A N 1
ATOM 1404 C CA . LEU A 1 197 ? -9.010 3.632 19.484 1.00 91.62 197 LEU A CA 1
ATOM 1405 C C . LEU A 1 197 ? -7.639 4.156 19.928 1.00 91.62 197 LEU A C 1
ATOM 1407 O O . LEU A 1 197 ? -6.863 4.675 19.129 1.00 91.62 197 LEU A O 1
ATOM 1411 N N . GLU A 1 198 ? -7.314 3.971 21.207 1.00 88.88 198 GLU A N 1
ATOM 1412 C CA . GLU A 1 198 ? -6.017 4.351 21.768 1.00 88.88 198 GLU A CA 1
ATOM 1413 C C . GLU A 1 198 ? -5.213 3.113 22.177 1.00 88.88 198 GLU A C 1
ATOM 1415 O O . GLU A 1 198 ? -5.669 2.284 22.968 1.00 88.88 198 GLU A O 1
ATOM 1420 N N . ALA A 1 199 ? -3.969 3.016 21.705 1.00 88.50 199 ALA A N 1
ATOM 1421 C CA . ALA A 1 199 ? -3.020 1.999 22.146 1.00 88.50 199 ALA A CA 1
ATOM 1422 C C . ALA A 1 199 ? -1.621 2.603 22.293 1.00 88.50 199 ALA A C 1
ATOM 1424 O O . ALA A 1 199 ? -1.141 3.290 21.399 1.00 88.50 199 ALA A O 1
ATOM 1425 N N . LYS A 1 200 ? -0.965 2.338 23.432 1.00 88.06 200 LYS A N 1
ATOM 1426 C CA . LYS A 1 200 ? 0.340 2.927 23.806 1.00 88.06 200 LYS A CA 1
ATOM 1427 C C . LYS A 1 200 ? 1.545 2.023 23.528 1.00 88.06 200 LYS A C 1
ATOM 1429 O O . LYS A 1 200 ? 2.658 2.347 23.936 1.00 88.06 200 LYS A O 1
ATOM 1434 N N . SER A 1 201 ? 1.323 0.869 22.916 1.00 90.81 201 SER A N 1
ATOM 1435 C CA . SER A 1 201 ? 2.352 -0.120 22.596 1.00 90.81 201 SER A CA 1
ATOM 1436 C C . SER A 1 201 ? 2.363 -0.402 21.102 1.00 90.81 201 SER A C 1
ATOM 1438 O O . SER A 1 201 ? 1.487 0.075 20.384 1.00 90.81 201 SER A O 1
ATOM 1440 N N . LYS A 1 202 ? 3.314 -1.235 20.662 1.00 93.94 202 LYS A N 1
ATOM 1441 C CA . LYS A 1 202 ? 3.291 -1.812 19.320 1.00 93.94 202 LYS A CA 1
ATOM 1442 C C . LYS A 1 202 ? 1.929 -2.454 19.058 1.00 93.94 202 LYS A C 1
ATOM 1444 O O . LYS A 1 202 ? 1.393 -3.143 19.934 1.00 93.94 202 LYS A O 1
ATOM 1449 N N . VAL A 1 203 ? 1.391 -2.195 17.876 1.00 95.44 203 VAL A N 1
ATOM 1450 C CA . VAL A 1 203 ? 0.113 -2.713 17.414 1.00 95.44 203 VAL A CA 1
ATOM 1451 C C . VAL A 1 203 ? 0.277 -3.322 16.029 1.00 95.44 203 VAL A C 1
ATOM 1453 O O . VAL A 1 203 ? 0.931 -2.737 15.166 1.00 95.44 203 VAL A O 1
ATOM 1456 N N . THR A 1 204 ? -0.345 -4.481 15.843 1.00 97.00 204 THR A N 1
ATOM 1457 C CA . THR A 1 204 ? -0.681 -5.033 14.532 1.00 97.00 204 THR A CA 1
ATOM 1458 C C . THR A 1 204 ? -2.165 -4.787 14.269 1.00 97.00 204 THR A C 1
ATOM 1460 O O . THR A 1 204 ? -2.993 -5.132 15.122 1.00 97.00 204 THR A O 1
ATOM 1463 N N . ILE A 1 205 ? -2.475 -4.141 13.145 1.00 96.94 205 ILE A N 1
ATOM 1464 C CA . ILE A 1 205 ? -3.840 -3.951 12.645 1.00 96.94 205 ILE A CA 1
ATOM 1465 C C . ILE A 1 205 ? -3.951 -4.715 11.334 1.00 96.94 205 ILE A C 1
ATOM 1467 O O . ILE A 1 205 ? -3.248 -4.358 10.396 1.00 96.94 205 ILE A O 1
ATOM 1471 N N . ASP A 1 206 ? -4.859 -5.677 11.256 1.00 98.06 206 ASP A N 1
ATOM 1472 C CA . ASP A 1 206 ? -5.196 -6.366 10.012 1.00 98.06 206 ASP A CA 1
ATOM 1473 C C . ASP A 1 206 ? -6.622 -5.968 9.611 1.00 98.06 206 ASP A C 1
ATOM 1475 O O . ASP A 1 206 ? -7.520 -5.975 10.453 1.00 98.06 206 ASP A O 1
ATOM 1479 N N . LEU A 1 207 ? -6.821 -5.564 8.360 1.00 97.81 207 LEU A N 1
ATOM 1480 C CA . LEU A 1 207 ? -8.094 -5.130 7.784 1.00 97.81 207 LEU A CA 1
ATOM 1481 C C . LEU A 1 207 ? -8.434 -6.025 6.595 1.00 97.81 207 LEU A C 1
ATOM 1483 O O . LEU A 1 207 ? -7.559 -6.246 5.761 1.00 97.81 207 LEU A O 1
ATOM 1487 N N . THR A 1 208 ? -9.694 -6.435 6.474 1.00 97.94 208 THR A N 1
ATOM 1488 C CA . THR A 1 208 ? -10.169 -7.265 5.355 1.00 97.94 208 THR A CA 1
ATOM 1489 C C . THR A 1 208 ? -11.258 -6.548 4.552 1.00 97.94 208 THR A C 1
ATOM 1491 O O . THR A 1 208 ? -12.082 -5.813 5.109 1.00 97.94 208 THR A O 1
ATOM 1494 N N . ASP A 1 209 ? -11.244 -6.754 3.235 1.00 96.81 209 ASP A N 1
ATOM 1495 C CA . ASP A 1 209 ? -12.122 -6.159 2.221 1.00 96.81 209 ASP A CA 1
ATOM 1496 C C . ASP A 1 209 ? -12.205 -4.627 2.316 1.00 96.81 209 ASP A C 1
ATOM 1498 O O . ASP A 1 209 ? -13.291 -4.036 2.331 1.00 96.81 209 ASP A O 1
ATOM 1502 N N . PHE A 1 210 ? -11.055 -3.956 2.407 1.00 97.88 210 PHE A N 1
ATOM 1503 C CA . PHE A 1 210 ? -11.020 -2.500 2.470 1.00 97.88 210 PHE A CA 1
ATOM 1504 C C . PHE A 1 210 ? -11.468 -1.877 1.147 1.00 97.88 210 PHE A C 1
ATOM 1506 O O . PHE A 1 210 ? -10.896 -2.133 0.085 1.00 97.88 210 PHE A O 1
ATOM 1513 N N . VAL A 1 211 ? -12.436 -0.965 1.235 1.00 96.81 211 VAL A N 1
ATOM 1514 C CA . VAL A 1 211 ? -12.868 -0.109 0.129 1.00 96.81 211 VAL A CA 1
ATOM 1515 C C . VAL A 1 211 ? -12.900 1.332 0.610 1.00 96.81 211 VAL A C 1
ATOM 1517 O O . VAL A 1 211 ? -13.641 1.685 1.528 1.00 96.81 211 VAL A O 1
ATOM 1520 N N . GLY A 1 212 ? -12.115 2.199 -0.023 1.00 97.31 212 GLY A N 1
ATOM 1521 C CA . GLY A 1 212 ? -12.075 3.600 0.372 1.00 97.31 212 GLY A CA 1
ATOM 1522 C C . GLY A 1 212 ? -10.888 4.357 -0.186 1.00 97.31 212 GLY A C 1
ATOM 1523 O O . GLY A 1 212 ? -10.266 3.959 -1.169 1.00 97.31 212 GLY A O 1
ATOM 1524 N N . ARG A 1 213 ? -10.586 5.492 0.436 1.00 97.50 213 ARG A N 1
ATOM 1525 C CA . ARG A 1 213 ? -9.410 6.294 0.124 1.00 97.50 213 ARG A CA 1
ATOM 1526 C C . ARG A 1 213 ? -8.200 5.735 0.864 1.00 97.50 213 ARG A C 1
ATOM 1528 O O . ARG A 1 213 ? -8.206 5.641 2.088 1.00 97.50 213 ARG A O 1
ATOM 1535 N N . PHE A 1 214 ? -7.154 5.427 0.111 1.00 97.50 214 PHE A N 1
ATOM 1536 C CA . PHE A 1 214 ? -5.854 5.015 0.609 1.00 97.50 214 PHE A CA 1
ATOM 1537 C C . PHE A 1 214 ? -4.814 6.060 0.232 1.00 97.50 214 PHE A C 1
ATOM 1539 O O . PHE A 1 214 ? -4.613 6.376 -0.945 1.00 97.50 214 PHE A O 1
ATOM 1546 N N . LYS A 1 215 ? -4.164 6.611 1.253 1.00 97.31 215 LYS A N 1
ATOM 1547 C CA . LYS A 1 215 ? -3.115 7.603 1.093 1.00 97.31 215 LYS A CA 1
ATOM 1548 C C . LYS A 1 215 ? -1.854 7.164 1.814 1.00 97.31 215 LYS A C 1
ATOM 1550 O O . LYS A 1 215 ? -1.875 6.944 3.017 1.00 97.31 215 LYS A O 1
ATOM 1555 N N . VAL A 1 216 ? -0.745 7.117 1.093 1.00 96.00 216 VAL A N 1
ATOM 1556 C CA . VAL A 1 216 ? 0.573 6.747 1.616 1.00 96.00 216 VAL A CA 1
ATOM 1557 C C . VAL A 1 216 ? 1.582 7.811 1.229 1.00 96.00 216 VAL A C 1
ATOM 1559 O O . VAL A 1 216 ? 1.554 8.351 0.125 1.00 96.00 216 VAL A O 1
ATOM 1562 N N . ASN A 1 217 ? 2.498 8.093 2.147 1.00 93.31 217 ASN A N 1
ATOM 1563 C CA . ASN A 1 217 ? 3.745 8.789 1.867 1.00 93.31 217 ASN A CA 1
ATOM 1564 C C . ASN A 1 217 ? 4.890 8.135 2.661 1.00 93.31 217 ASN A C 1
ATOM 1566 O O . ASN A 1 217 ? 4.693 7.146 3.372 1.00 93.31 217 ASN A O 1
ATOM 1570 N N . ALA A 1 218 ? 6.084 8.723 2.580 1.00 89.25 218 ALA A N 1
ATOM 1571 C CA . ALA A 1 218 ? 7.295 8.213 3.223 1.00 89.25 218 ALA A CA 1
ATOM 1572 C C . ALA A 1 218 ? 7.256 8.129 4.766 1.00 89.25 218 ALA A C 1
ATOM 1574 O O . ALA A 1 218 ? 8.182 7.595 5.376 1.00 89.25 218 ALA A O 1
ATOM 1575 N N . HIS A 1 219 ? 6.249 8.700 5.427 1.00 89.56 219 HIS A N 1
ATOM 1576 C CA . HIS A 1 219 ? 6.212 8.838 6.887 1.00 89.56 219 HIS A CA 1
ATOM 1577 C C . HIS A 1 219 ? 4.912 8.364 7.521 1.00 89.56 219 HIS A C 1
ATOM 1579 O O . HIS A 1 219 ? 4.914 7.939 8.680 1.00 89.56 219 HIS A O 1
ATOM 1585 N N . THR A 1 220 ? 3.803 8.508 6.805 1.00 95.12 220 THR A N 1
ATOM 1586 C CA . THR A 1 220 ? 2.472 8.246 7.331 1.00 95.12 220 THR A CA 1
ATOM 1587 C C . THR A 1 220 ? 1.583 7.597 6.287 1.00 95.12 220 THR A C 1
ATOM 1589 O O . THR A 1 220 ? 1.776 7.755 5.079 1.00 95.12 220 THR A O 1
ATOM 1592 N N . THR A 1 221 ? 0.589 6.868 6.779 1.00 96.00 221 THR A N 1
ATOM 1593 C CA . THR A 1 221 ? -0.513 6.350 5.978 1.00 96.00 221 THR A CA 1
ATOM 1594 C C . THR A 1 221 ? -1.828 6.925 6.486 1.00 96.00 221 THR A C 1
ATOM 1596 O O . THR A 1 221 ? -1.959 7.293 7.657 1.00 96.00 221 THR A O 1
ATOM 1599 N N . THR A 1 222 ? -2.800 7.061 5.601 1.00 97.50 222 THR A N 1
ATOM 1600 C CA . THR A 1 222 ? -4.149 7.521 5.911 1.00 97.50 222 THR A CA 1
ATOM 1601 C C . THR A 1 222 ? -5.143 6.649 5.163 1.00 97.50 222 THR A C 1
ATOM 1603 O O . THR A 1 222 ? -5.000 6.428 3.961 1.00 97.50 222 THR A O 1
ATOM 1606 N N . LEU A 1 223 ? -6.137 6.149 5.888 1.00 97.88 223 LEU A N 1
ATOM 1607 C CA . LEU A 1 223 ? -7.229 5.343 5.357 1.00 97.88 223 LEU A CA 1
ATOM 1608 C C . LEU A 1 223 ? -8.549 5.990 5.749 1.00 97.88 223 LEU A C 1
ATOM 1610 O O . LEU A 1 223 ? -8.732 6.362 6.902 1.00 97.88 223 LEU A O 1
ATOM 1614 N N . GLU A 1 224 ? -9.474 6.082 4.809 1.00 98.38 224 GLU A N 1
ATOM 1615 C CA . GLU A 1 224 ? -10.849 6.502 5.074 1.00 98.38 224 GLU A CA 1
ATOM 1616 C C . GLU A 1 224 ? -11.765 5.640 4.210 1.00 98.38 224 GLU A C 1
ATOM 1618 O O . GLU A 1 224 ? -11.716 5.718 2.979 1.00 98.38 224 GLU A O 1
ATOM 1623 N N . GLY A 1 225 ? -12.556 4.768 4.831 1.00 98.19 225 GLY A N 1
ATOM 1624 C CA . GLY A 1 225 ? -13.361 3.811 4.083 1.00 98.19 225 GLY A CA 1
ATOM 1625 C C . GLY A 1 225 ? -14.107 2.813 4.951 1.00 98.19 225 GLY A C 1
ATOM 1626 O O . GLY A 1 225 ? -14.369 3.049 6.130 1.00 98.19 225 GLY A O 1
ATOM 1627 N N . THR A 1 226 ? -14.443 1.685 4.338 1.00 98.19 226 THR A N 1
ATOM 1628 C CA . THR A 1 226 ? -15.171 0.584 4.965 1.00 98.19 226 THR A CA 1
ATOM 1629 C C . THR A 1 226 ? -14.393 -0.719 4.861 1.00 98.19 226 THR A C 1
ATOM 1631 O O . THR A 1 226 ? -13.671 -0.926 3.889 1.00 98.19 226 THR A O 1
ATOM 1634 N N . ILE A 1 227 ? -14.575 -1.594 5.844 1.00 98.06 227 ILE A N 1
ATOM 1635 C CA . ILE A 1 227 ? -13.992 -2.944 5.916 1.00 98.06 227 ILE A CA 1
ATOM 1636 C C . ILE A 1 227 ? -15.062 -3.952 6.351 1.00 98.06 227 ILE A C 1
ATOM 1638 O O . ILE A 1 227 ? -16.090 -3.565 6.924 1.00 98.06 227 ILE A O 1
ATOM 1642 N N . SER A 1 228 ? -14.813 -5.240 6.122 1.00 97.50 228 SER A N 1
ATOM 1643 C CA . SER A 1 228 ? -15.661 -6.334 6.616 1.00 97.50 228 SER A CA 1
ATOM 1644 C C . SER A 1 228 ? -15.206 -6.854 7.988 1.00 97.50 228 SER A C 1
ATOM 1646 O O . SER A 1 228 ? -16.039 -7.152 8.850 1.00 97.50 228 SER A O 1
ATOM 1648 N N . GLU A 1 229 ? -13.894 -6.895 8.227 1.00 97.50 229 GLU A N 1
ATOM 1649 C CA . GLU A 1 229 ? -13.273 -7.397 9.458 1.00 97.50 229 GLU A CA 1
ATOM 1650 C C . GLU A 1 229 ? -12.045 -6.559 9.849 1.00 97.50 229 GLU A C 1
ATOM 1652 O O . GLU A 1 229 ? -11.326 -6.036 8.995 1.00 97.50 229 GLU A O 1
ATOM 1657 N N . ILE A 1 230 ? -11.808 -6.430 11.159 1.00 97.44 230 ILE A N 1
ATOM 1658 C CA . ILE A 1 230 ? -10.568 -5.875 11.717 1.00 97.44 230 ILE A CA 1
ATOM 1659 C C . ILE A 1 230 ? -10.009 -6.778 12.813 1.00 97.44 230 ILE A C 1
ATOM 1661 O O . ILE A 1 230 ? -10.705 -7.116 13.773 1.00 97.44 230 ILE A O 1
ATOM 1665 N N . HIS A 1 231 ? -8.716 -7.083 12.732 1.00 97.06 231 HIS A N 1
ATOM 1666 C CA . HIS A 1 231 ? -7.946 -7.673 13.817 1.00 97.06 231 HIS A CA 1
ATOM 1667 C C . HIS A 1 231 ? -7.024 -6.632 14.437 1.00 97.06 231 HIS A C 1
ATOM 1669 O O . HIS A 1 231 ? -6.238 -5.975 13.764 1.00 97.06 231 HIS A O 1
ATOM 1675 N N . LEU A 1 232 ? -7.083 -6.511 15.758 1.00 94.94 232 LEU A N 1
ATOM 1676 C CA . LEU A 1 232 ? -6.219 -5.640 16.535 1.00 94.94 232 LEU A CA 1
ATOM 1677 C C . LEU A 1 232 ? -5.452 -6.473 17.554 1.00 94.94 232 LEU A C 1
ATOM 1679 O O . LEU A 1 232 ? -6.028 -6.941 18.540 1.00 94.94 232 LEU A O 1
ATOM 1683 N N . ASN A 1 233 ? -4.147 -6.656 17.348 1.00 94.00 233 ASN A N 1
ATOM 1684 C CA . ASN A 1 233 ? -3.303 -7.480 18.225 1.00 94.00 233 ASN A CA 1
ATOM 1685 C C . ASN A 1 233 ? -3.898 -8.880 18.496 1.00 94.00 233 ASN A C 1
ATOM 1687 O O . ASN A 1 233 ? -3.856 -9.380 19.623 1.00 94.00 233 ASN A O 1
ATOM 1691 N N . GLY A 1 234 ? -4.494 -9.497 17.472 1.00 91.31 234 GLY A N 1
ATOM 1692 C CA . GLY A 1 234 ? -5.147 -10.806 17.567 1.00 91.31 234 GLY A CA 1
ATOM 1693 C C . GLY A 1 234 ? -6.578 -10.794 18.122 1.00 91.31 234 GLY A C 1
ATOM 1694 O O . GLY A 1 234 ? -7.191 -11.856 18.215 1.00 91.31 234 GLY A O 1
ATOM 1695 N N . VAL A 1 235 ? -7.137 -9.632 18.479 1.00 93.44 235 VAL A N 1
ATOM 1696 C CA . VAL A 1 235 ? -8.566 -9.483 18.796 1.00 93.44 235 VAL A CA 1
ATOM 1697 C C . VAL A 1 235 ? -9.317 -9.128 17.516 1.00 93.44 235 VAL A C 1
ATOM 1699 O O . VAL A 1 235 ? -9.090 -8.055 16.971 1.00 93.44 235 VAL A O 1
ATOM 1702 N N . SER A 1 236 ? -10.203 -10.010 17.055 1.00 96.12 236 SER A N 1
ATOM 1703 C CA . SER A 1 236 ? -11.057 -9.761 15.886 1.00 96.12 236 SER A CA 1
ATOM 1704 C C . SER A 1 236 ? -12.346 -9.036 16.278 1.00 96.12 236 SER A C 1
ATOM 1706 O O . SER A 1 236 ? -12.969 -9.355 17.299 1.00 96.12 236 SER A O 1
ATOM 1708 N N . ILE A 1 237 ? -12.750 -8.081 15.445 1.00 94.00 237 ILE A N 1
ATOM 1709 C CA . ILE A 1 237 ? -14.085 -7.499 15.404 1.00 94.00 237 ILE A CA 1
ATOM 1710 C C . ILE A 1 237 ? -14.634 -7.765 14.001 1.00 94.00 237 ILE A C 1
ATOM 1712 O O . ILE A 1 237 ? -14.193 -7.163 13.025 1.00 94.00 237 ILE A O 1
ATOM 1716 N N . LEU A 1 238 ? -15.625 -8.650 13.936 1.00 93.94 238 LEU A N 1
ATOM 1717 C CA . LEU A 1 238 ? -16.391 -8.959 12.733 1.00 93.94 238 LEU A CA 1
ATOM 1718 C C . LEU A 1 238 ? -17.799 -8.372 12.866 1.00 93.94 238 LEU A C 1
ATOM 1720 O O . LEU A 1 238 ? -18.398 -8.414 13.947 1.00 93.94 238 LEU A O 1
ATOM 1724 N N . SER A 1 239 ? -18.341 -7.858 11.767 1.00 90.06 239 SER A N 1
ATOM 1725 C CA . SER A 1 239 ? -19.693 -7.307 11.701 1.00 90.06 239 SER A CA 1
ATOM 1726 C C . SER A 1 239 ? -20.425 -7.835 10.466 1.00 90.06 239 SER A C 1
ATOM 1728 O O . SER A 1 239 ? -19.824 -8.047 9.421 1.00 90.06 239 SER A O 1
ATOM 1730 N N . GLU A 1 240 ? -21.738 -8.058 10.579 1.00 92.06 240 GLU A N 1
ATOM 1731 C CA . GLU A 1 240 ? -22.581 -8.403 9.417 1.00 92.06 240 GLU A CA 1
ATOM 1732 C C . GLU A 1 240 ? -22.801 -7.199 8.485 1.00 92.06 240 GLU A C 1
ATOM 1734 O O . GLU A 1 240 ? -23.189 -7.363 7.330 1.00 92.06 240 GLU A O 1
ATOM 1739 N N . SER A 1 241 ? -22.577 -5.987 8.995 1.00 94.62 241 SER A N 1
ATOM 1740 C CA . SER A 1 241 ? -22.540 -4.746 8.225 1.00 94.62 241 SER A CA 1
ATOM 1741 C C . SER A 1 241 ? -21.110 -4.242 8.068 1.00 94.62 241 SER A C 1
ATOM 1743 O O . SER A 1 241 ? -20.277 -4.500 8.936 1.00 94.62 241 SER A O 1
ATOM 1745 N N . GLU A 1 242 ? -20.870 -3.440 7.033 1.00 95.44 242 GLU A N 1
ATOM 1746 C CA . GLU A 1 242 ? -19.620 -2.694 6.847 1.00 95.44 242 GLU A CA 1
ATOM 1747 C C . GLU A 1 242 ? -19.231 -1.919 8.120 1.00 95.44 242 GLU A C 1
ATOM 1749 O O . GLU A 1 242 ? -20.085 -1.341 8.805 1.00 95.44 242 GLU A O 1
ATOM 1754 N N . ILE A 1 243 ? -17.939 -1.939 8.445 1.00 97.69 243 ILE A N 1
ATOM 1755 C CA . ILE A 1 243 ? -17.332 -1.202 9.554 1.00 97.69 243 ILE A CA 1
ATOM 1756 C C . ILE A 1 243 ? -16.655 0.030 8.957 1.00 97.69 243 ILE A C 1
ATOM 1758 O O . ILE A 1 243 ? -15.792 -0.103 8.093 1.00 97.69 243 ILE A O 1
ATOM 1762 N N . GLU A 1 244 ? -17.019 1.224 9.417 1.00 98.12 244 GLU A N 1
ATOM 1763 C CA . GLU A 1 244 ? -16.330 2.453 9.019 1.00 98.12 244 GLU A CA 1
ATOM 1764 C C . GLU A 1 244 ? -14.977 2.531 9.734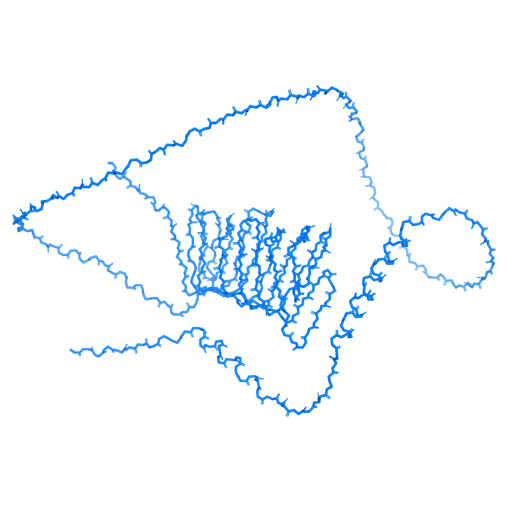 1.00 98.12 244 GLU A C 1
ATOM 1766 O O . GLU A 1 244 ? -14.902 2.377 10.959 1.00 98.12 244 GLU A O 1
ATOM 1771 N N . ILE A 1 245 ? -13.912 2.788 8.978 1.00 97.88 245 ILE A N 1
ATOM 1772 C CA . ILE A 1 245 ? -12.566 2.973 9.510 1.00 97.88 245 ILE A CA 1
ATOM 1773 C C . ILE A 1 245 ? -11.962 4.284 9.018 1.00 97.88 245 ILE A C 1
ATOM 1775 O O . ILE A 1 245 ? -11.980 4.608 7.829 1.00 97.88 245 ILE A O 1
ATOM 1779 N N . GLU A 1 246 ? -11.381 5.020 9.959 1.00 98.19 246 GLU A N 1
ATOM 1780 C CA . GLU A 1 246 ? -10.608 6.227 9.696 1.00 98.19 246 GLU A CA 1
ATOM 1781 C C . GLU A 1 246 ? -9.255 6.080 10.393 1.00 98.19 246 GLU A C 1
ATOM 1783 O O . GLU A 1 246 ? -9.170 5.963 11.617 1.00 98.19 246 GLU A O 1
ATOM 1788 N N . ILE A 1 247 ? -8.186 6.056 9.605 1.00 97.12 247 ILE A N 1
ATOM 1789 C CA . ILE A 1 247 ? -6.810 6.120 10.077 1.00 97.12 247 ILE A CA 1
ATOM 1790 C C . ILE A 1 247 ? -6.227 7.447 9.603 1.00 97.12 247 ILE A C 1
ATOM 1792 O O . ILE A 1 247 ? -6.004 7.612 8.412 1.00 97.12 247 ILE A O 1
ATOM 1796 N N . ASP A 1 248 ? -5.942 8.371 10.515 1.00 96.69 248 ASP A N 1
ATOM 1797 C CA . ASP A 1 248 ? -5.349 9.677 10.222 1.00 96.69 248 ASP A CA 1
ATOM 1798 C C . ASP A 1 248 ? -3.846 9.690 10.531 1.00 96.69 248 ASP A C 1
ATOM 1800 O O . ASP A 1 248 ? -3.417 9.586 11.685 1.00 96.69 248 ASP A O 1
ATOM 1804 N N . ALA A 1 249 ? -3.036 9.827 9.481 1.00 95.19 249 ALA A N 1
ATOM 1805 C CA . ALA A 1 249 ? -1.585 9.986 9.551 1.00 95.19 249 ALA A CA 1
ATOM 1806 C C . ALA A 1 249 ? -0.850 8.962 10.455 1.00 95.19 249 ALA A C 1
ATOM 1808 O O . ALA A 1 249 ? 0.097 9.314 11.167 1.00 95.19 249 ALA A O 1
ATOM 1809 N N . LEU A 1 250 ? -1.247 7.685 10.415 1.00 95.50 250 LEU A N 1
ATOM 1810 C CA . LEU A 1 250 ? -0.601 6.619 11.183 1.00 95.50 250 LEU A CA 1
ATOM 1811 C C . LEU A 1 250 ? 0.847 6.435 10.724 1.00 95.50 250 LEU A C 1
ATOM 1813 O O . LEU A 1 250 ? 1.124 6.196 9.548 1.00 95.50 250 LEU A O 1
ATOM 1817 N N . ARG A 1 251 ? 1.775 6.518 11.678 1.00 94.81 251 ARG A N 1
ATOM 1818 C CA . ARG A 1 251 ? 3.186 6.185 11.464 1.00 94.81 251 ARG A CA 1
ATOM 1819 C C . ARG A 1 251 ? 3.343 4.671 11.522 1.00 94.81 251 ARG A C 1
ATOM 1821 O O . ARG A 1 251 ? 3.067 4.068 12.558 1.00 94.81 251 ARG A O 1
ATOM 1828 N N . TYR A 1 252 ? 3.788 4.084 10.424 1.00 93.56 252 TYR A N 1
ATOM 1829 C CA . TYR A 1 252 ? 3.945 2.644 10.273 1.00 93.56 252 TYR A CA 1
ATOM 1830 C C . TYR A 1 252 ? 5.426 2.258 10.260 1.00 93.56 252 TYR A C 1
ATOM 1832 O O . TYR A 1 252 ? 6.273 3.035 9.826 1.00 93.56 252 TYR A O 1
ATOM 1840 N N . ASP A 1 253 ? 5.713 1.051 10.739 1.00 94.94 253 ASP A N 1
ATOM 1841 C CA . ASP A 1 253 ? 6.987 0.366 10.522 1.00 94.94 253 ASP A CA 1
ATOM 1842 C C . ASP A 1 253 ? 6.904 -0.453 9.223 1.00 94.94 253 ASP A C 1
ATOM 1844 O O . ASP A 1 253 ? 7.817 -0.425 8.397 1.00 94.94 253 ASP A O 1
ATOM 1848 N N . THR A 1 254 ? 5.774 -1.148 9.034 1.00 96.81 254 THR A N 1
ATOM 1849 C CA . THR A 1 254 ? 5.496 -1.983 7.861 1.00 96.81 254 THR A CA 1
ATOM 1850 C C . THR A 1 254 ? 4.024 -1.877 7.458 1.00 96.81 254 THR A C 1
ATOM 1852 O O . THR A 1 254 ? 3.150 -1.836 8.328 1.00 96.81 254 THR A O 1
ATOM 1855 N N . ILE A 1 255 ? 3.761 -1.855 6.152 1.00 97.62 255 ILE A N 1
ATOM 1856 C CA . ILE A 1 255 ? 2.442 -2.056 5.540 1.00 97.62 255 ILE A CA 1
ATOM 1857 C C . ILE A 1 255 ? 2.577 -3.203 4.547 1.00 97.62 255 ILE A C 1
ATOM 1859 O O . ILE A 1 255 ? 3.478 -3.178 3.713 1.00 97.62 255 ILE A O 1
ATOM 1863 N N . THR A 1 256 ? 1.685 -4.179 4.613 1.00 98.12 256 THR A N 1
ATOM 1864 C CA . THR A 1 256 ? 1.559 -5.244 3.612 1.00 98.12 256 THR A CA 1
ATOM 1865 C C . THR A 1 256 ? 0.134 -5.253 3.089 1.00 98.12 256 THR A C 1
ATOM 1867 O O . THR A 1 256 ? -0.800 -5.117 3.879 1.00 98.12 256 THR A O 1
ATOM 1870 N N . THR A 1 257 ? -0.038 -5.395 1.781 1.00 98.06 257 THR A N 1
ATOM 1871 C CA . THR A 1 257 ? -1.354 -5.486 1.147 1.00 98.06 257 THR A CA 1
ATOM 1872 C C . THR A 1 257 ? -1.408 -6.661 0.187 1.00 98.06 257 THR A C 1
ATOM 1874 O O . THR A 1 257 ? -0.485 -6.803 -0.621 1.00 98.06 257 THR A O 1
ATOM 1877 N N . ASP A 1 258 ? -2.535 -7.363 0.183 1.00 97.69 258 ASP A N 1
ATOM 1878 C CA . ASP A 1 258 ? -2.842 -8.425 -0.774 1.00 97.69 258 ASP A CA 1
ATOM 1879 C C . ASP A 1 258 ? -3.965 -7.970 -1.722 1.00 97.69 258 ASP A C 1
ATOM 1881 O O . ASP A 1 258 ? -4.908 -7.285 -1.309 1.00 97.69 258 ASP A O 1
ATOM 1885 N N . ASP A 1 259 ? -3.854 -8.343 -3.003 1.00 96.38 259 ASP A N 1
ATOM 1886 C CA . ASP A 1 259 ? -4.819 -8.024 -4.070 1.00 96.38 259 ASP A CA 1
ATOM 1887 C C . ASP A 1 259 ? -5.204 -6.530 -4.145 1.00 96.38 259 ASP A C 1
ATOM 1889 O O . ASP A 1 259 ? -6.371 -6.153 -4.295 1.00 96.38 259 ASP A O 1
ATOM 1893 N N . ILE A 1 260 ? -4.215 -5.643 -4.043 1.00 96.75 260 ILE A N 1
ATOM 1894 C CA . ILE A 1 260 ? -4.418 -4.205 -4.194 1.00 96.75 260 ILE A CA 1
ATOM 1895 C C . ILE A 1 260 ? -4.507 -3.817 -5.670 1.00 96.75 260 ILE A C 1
ATOM 1897 O O . ILE A 1 260 ? -3.744 -4.299 -6.507 1.00 96.75 260 ILE A O 1
ATOM 1901 N N . SER A 1 261 ? -5.419 -2.895 -5.988 1.00 94.69 261 SER A N 1
ATOM 1902 C CA . SER A 1 261 ? -5.566 -2.334 -7.333 1.00 94.69 261 SER A CA 1
ATOM 1903 C C . SER A 1 261 ? -5.403 -0.816 -7.355 1.00 94.69 261 SER A C 1
ATOM 1905 O O . SER A 1 261 ? -5.987 -0.095 -6.543 1.00 94.69 261 SER A O 1
ATOM 1907 N N . PHE A 1 262 ? -4.638 -0.323 -8.331 1.00 93.75 262 PHE A N 1
ATOM 1908 C CA . PHE A 1 262 ? -4.465 1.104 -8.595 1.00 93.75 262 PHE A CA 1
ATOM 1909 C C . PHE A 1 262 ? -4.568 1.393 -10.087 1.00 93.75 262 PHE A C 1
ATOM 1911 O O . PHE A 1 262 ? -3.886 0.770 -10.895 1.00 93.75 262 PHE A O 1
ATOM 1918 N N . SER A 1 263 ? -5.346 2.409 -10.462 1.00 93.88 263 SER A N 1
ATOM 1919 C CA . SER A 1 263 ? -5.398 2.857 -11.860 1.00 93.88 263 SER A CA 1
ATOM 1920 C C . SER A 1 263 ? -4.095 3.521 -12.312 1.00 93.88 263 SER A C 1
ATOM 1922 O O . SER A 1 263 ? -3.733 3.457 -13.481 1.00 93.88 263 SER A O 1
ATOM 1924 N N . TYR A 1 264 ? -3.410 4.202 -11.393 1.00 93.19 264 TYR A N 1
ATOM 1925 C CA . TYR A 1 264 ? -2.160 4.901 -11.662 1.00 93.19 264 TYR A CA 1
ATOM 1926 C C . TYR A 1 264 ? -1.320 4.993 -10.391 1.00 93.19 264 TYR A C 1
ATOM 1928 O O . TYR A 1 264 ? -1.848 5.321 -9.325 1.00 93.19 264 TYR A O 1
ATOM 1936 N N . MET A 1 265 ? -0.020 4.744 -10.517 1.00 94.25 265 MET A N 1
ATOM 1937 C CA . MET A 1 265 ? 0.956 4.940 -9.451 1.00 94.25 265 MET A CA 1
ATOM 1938 C C . MET A 1 265 ? 2.221 5.577 -10.021 1.00 94.25 265 MET A C 1
ATOM 1940 O O . MET A 1 265 ? 2.757 5.109 -11.023 1.00 94.25 265 MET A O 1
ATOM 1944 N N . TYR A 1 266 ? 2.699 6.625 -9.353 1.00 95.06 266 TYR A N 1
ATOM 1945 C CA . TYR A 1 266 ? 3.942 7.308 -9.689 1.00 95.06 266 TYR A CA 1
ATOM 1946 C C . TYR A 1 266 ? 5.002 7.032 -8.627 1.00 95.06 266 TYR A C 1
ATOM 1948 O O . TYR A 1 266 ? 4.812 7.330 -7.445 1.00 95.06 266 TYR A O 1
ATOM 1956 N N . PHE A 1 267 ? 6.141 6.522 -9.070 1.00 95.31 267 PHE A N 1
ATOM 1957 C CA . PHE A 1 267 ? 7.351 6.402 -8.278 1.00 95.31 267 PHE A CA 1
ATOM 1958 C C . PHE A 1 267 ? 8.307 7.536 -8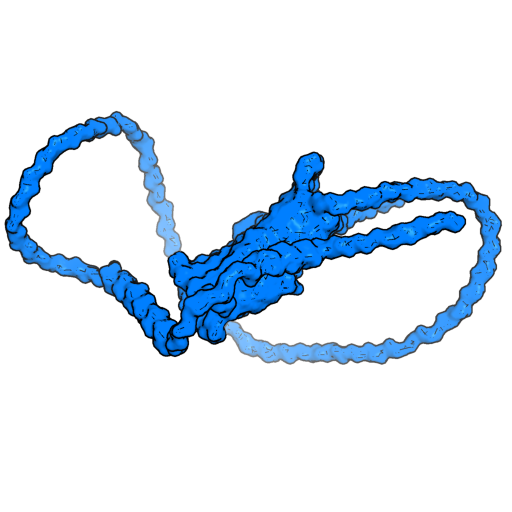.641 1.00 95.31 267 PHE A C 1
ATOM 1960 O O . PHE A 1 267 ? 8.719 7.637 -9.801 1.00 95.31 267 PHE A O 1
ATOM 1967 N N . PRO A 1 268 ? 8.704 8.380 -7.672 1.00 94.62 268 PRO A N 1
ATOM 1968 C CA . PRO A 1 268 ? 9.689 9.421 -7.929 1.00 94.62 268 PRO A CA 1
ATOM 1969 C C . PRO A 1 268 ? 11.049 8.810 -8.281 1.00 94.62 268 PRO A C 1
ATOM 1971 O O . PRO A 1 268 ? 11.331 7.675 -7.915 1.00 94.62 268 PRO A O 1
ATOM 1974 N N . ALA A 1 269 ? 11.915 9.589 -8.933 1.00 95.50 269 ALA A N 1
ATOM 1975 C CA . ALA A 1 269 ? 13.267 9.159 -9.288 1.00 95.50 269 ALA A CA 1
ATOM 1976 C C . ALA A 1 269 ? 13.999 8.509 -8.099 1.00 95.50 269 ALA A C 1
ATOM 1978 O O . ALA A 1 269 ? 14.112 9.129 -7.038 1.00 95.50 269 ALA A O 1
ATOM 1979 N N . GLY A 1 270 ? 14.485 7.280 -8.273 1.00 95.19 270 GLY A N 1
ATOM 1980 C CA . GLY A 1 270 ? 15.083 6.475 -7.208 1.00 95.19 270 GLY A CA 1
ATOM 1981 C C . GLY A 1 270 ? 15.918 5.310 -7.734 1.00 95.19 270 GLY A C 1
ATOM 1982 O O . GLY A 1 270 ? 16.097 5.145 -8.939 1.00 95.19 270 GLY A O 1
ATOM 1983 N N . GLU A 1 271 ? 16.463 4.526 -6.812 1.00 96.31 271 GLU A N 1
ATOM 1984 C CA . GLU A 1 271 ? 17.251 3.330 -7.115 1.00 96.31 271 GLU A CA 1
ATOM 1985 C C . GLU A 1 271 ? 16.424 2.071 -6.847 1.00 96.31 271 GLU A C 1
ATOM 1987 O O . GLU A 1 271 ? 1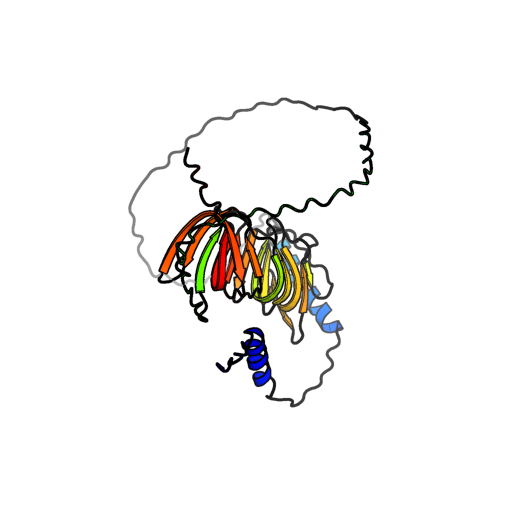5.501 2.085 -6.029 1.00 96.31 271 GLU A O 1
ATOM 1992 N N . GLY A 1 272 ? 16.738 0.962 -7.508 1.00 96.12 272 GLY A N 1
ATOM 1993 C CA . GLY A 1 272 ? 15.950 -0.254 -7.338 1.00 96.12 272 GLY A CA 1
ATOM 1994 C C . GLY A 1 272 ? 16.254 -1.355 -8.337 1.00 96.12 272 GLY A C 1
ATOM 1995 O O . GLY A 1 272 ? 17.169 -1.252 -9.151 1.00 96.12 272 GLY A O 1
ATOM 1996 N N . ASN A 1 273 ? 15.437 -2.400 -8.295 1.00 96.81 273 ASN A N 1
ATOM 1997 C CA . ASN A 1 273 ? 15.492 -3.519 -9.224 1.00 96.81 273 ASN A CA 1
ATOM 1998 C C . ASN A 1 273 ? 14.095 -3.777 -9.785 1.00 96.81 273 ASN A C 1
ATOM 2000 O O . ASN A 1 273 ? 13.160 -4.045 -9.034 1.00 96.81 273 ASN A O 1
ATOM 2004 N N . LEU A 1 274 ? 13.961 -3.736 -11.109 1.00 96.88 274 LEU A N 1
ATOM 2005 C CA . LEU A 1 274 ? 12.747 -4.124 -11.820 1.00 96.88 274 LEU A CA 1
ATOM 2006 C C . LEU A 1 274 ? 12.982 -5.448 -12.543 1.00 96.88 274 LEU A C 1
ATOM 2008 O O . LEU A 1 274 ? 13.805 -5.547 -13.453 1.00 96.88 274 LEU A O 1
ATOM 2012 N N . LYS A 1 275 ? 12.217 -6.473 -12.190 1.00 97.38 275 LYS A N 1
ATOM 2013 C CA . LYS A 1 275 ? 12.246 -7.782 -12.837 1.00 97.38 275 LYS A CA 1
ATOM 2014 C C . LYS A 1 275 ? 10.926 -8.020 -13.552 1.00 97.38 275 LYS A C 1
ATOM 2016 O O . LYS A 1 275 ? 9.910 -8.293 -12.928 1.00 97.38 275 LYS A O 1
ATOM 2021 N N . VAL A 1 276 ? 10.957 -7.977 -14.879 1.00 95.75 276 VAL A N 1
ATOM 2022 C CA . VAL A 1 276 ? 9.832 -8.399 -15.717 1.00 95.75 276 VAL A CA 1
ATOM 2023 C C . VAL A 1 276 ? 9.896 -9.916 -15.857 1.00 95.75 276 VAL A C 1
ATOM 2025 O O . VAL A 1 276 ? 10.858 -10.452 -16.425 1.00 95.75 276 VAL A O 1
ATOM 2028 N N . ILE A 1 277 ? 8.889 -10.607 -15.322 1.00 93.56 277 ILE A N 1
ATOM 2029 C CA . ILE A 1 277 ? 8.881 -12.067 -15.178 1.00 93.56 277 ILE A CA 1
ATOM 2030 C C . ILE A 1 277 ? 9.059 -12.735 -16.549 1.00 93.56 277 ILE A C 1
ATOM 2032 O O . ILE A 1 277 ? 8.510 -12.292 -17.558 1.00 93.56 277 ILE A O 1
ATOM 2036 N N . ASP A 1 278 ? 9.900 -13.773 -16.588 1.00 93.12 278 ASP A N 1
ATOM 2037 C CA . ASP A 1 278 ? 10.282 -14.534 -17.788 1.00 93.12 278 ASP A CA 1
ATOM 2038 C C . ASP A 1 278 ? 10.922 -13.720 -18.928 1.00 93.12 278 ASP A C 1
ATOM 2040 O O . ASP A 1 278 ? 11.090 -14.226 -20.043 1.00 93.12 278 ASP A O 1
ATOM 2044 N N . ARG A 1 279 ? 11.308 -12.463 -18.671 1.00 91.31 279 ARG A N 1
ATOM 2045 C CA . ARG A 1 279 ? 11.910 -11.582 -19.677 1.00 91.31 279 ARG A CA 1
ATOM 2046 C C . ARG A 1 279 ? 13.275 -11.072 -19.246 1.00 91.31 279 ARG A C 1
ATOM 2048 O O . ARG A 1 279 ? 14.288 -11.574 -19.727 1.00 91.31 279 ARG A O 1
ATOM 2055 N N . LEU A 1 280 ? 13.312 -10.050 -18.395 1.00 93.00 280 LEU A N 1
ATOM 2056 C CA . LEU A 1 280 ? 14.530 -9.300 -18.095 1.00 93.00 280 LEU A CA 1
ATOM 2057 C C . LEU A 1 280 ? 14.516 -8.742 -16.676 1.00 93.00 280 LEU A C 1
ATOM 2059 O O . LEU A 1 280 ? 13.459 -8.461 -16.118 1.00 93.00 280 LEU A O 1
ATOM 2063 N N . THR A 1 281 ? 15.712 -8.536 -16.138 1.00 95.06 281 THR A N 1
ATOM 2064 C CA . THR A 1 281 ? 15.946 -7.789 -14.903 1.00 95.06 281 THR A CA 1
ATOM 2065 C C . THR A 1 281 ? 16.715 -6.524 -15.255 1.00 95.06 281 THR A C 1
ATOM 2067 O O . THR A 1 281 ? 17.668 -6.580 -16.035 1.00 95.06 281 THR A O 1
ATOM 2070 N N . TYR A 1 282 ? 16.271 -5.401 -14.712 1.00 94.12 282 TYR A N 1
ATOM 2071 C CA . TYR A 1 282 ? 16.796 -4.068 -14.946 1.00 94.12 282 TYR A CA 1
ATOM 2072 C C . TYR A 1 282 ? 17.124 -3.416 -13.601 1.00 94.12 282 TYR A C 1
ATOM 2074 O O . TYR A 1 282 ? 16.312 -3.452 -12.678 1.00 94.12 282 TYR A O 1
ATOM 2082 N N . GLU A 1 283 ? 18.320 -2.849 -13.500 1.00 95.94 283 GLU A N 1
ATOM 2083 C CA . GLU A 1 283 ? 18.757 -2.051 -12.355 1.00 95.94 283 GLU A CA 1
ATOM 2084 C C . GLU A 1 283 ? 18.364 -0.593 -12.612 1.00 95.94 283 GLU A C 1
ATOM 2086 O O . GLU A 1 283 ? 18.617 -0.063 -13.694 1.00 95.94 283 GLU A O 1
ATOM 2091 N N . LEU A 1 284 ? 17.694 0.026 -11.644 1.00 94.88 284 LEU A N 1
ATOM 2092 C CA . LEU A 1 284 ? 17.195 1.396 -11.725 1.00 94.88 284 LEU A CA 1
ATOM 2093 C C . LEU A 1 284 ? 18.217 2.322 -11.061 1.00 94.88 284 LEU A C 1
ATOM 2095 O O . LEU A 1 284 ? 18.525 2.149 -9.882 1.00 94.88 284 LEU A O 1
ATOM 2099 N N . GLU A 1 285 ? 18.713 3.317 -11.797 1.00 94.88 285 GLU A N 1
ATOM 2100 C CA . GLU A 1 285 ? 19.750 4.253 -11.335 1.00 94.88 285 GLU A CA 1
ATOM 2101 C C . GLU A 1 285 ? 19.242 5.706 -11.375 1.00 94.88 285 GLU A C 1
ATOM 2103 O O . GLU A 1 285 ? 19.609 6.506 -12.238 1.00 94.88 285 GLU A O 1
ATOM 2108 N N . GLY A 1 286 ? 18.368 6.069 -10.433 1.00 94.69 286 GLY A N 1
ATOM 2109 C CA . GLY A 1 286 ? 17.737 7.395 -10.406 1.00 94.69 286 GLY A CA 1
ATOM 2110 C C . GLY A 1 286 ? 16.605 7.547 -11.426 1.00 94.69 286 GLY A C 1
ATOM 2111 O O . GLY A 1 286 ? 16.302 8.665 -11.851 1.00 94.69 286 GLY A O 1
ATOM 2112 N N . ASP A 1 287 ? 15.992 6.434 -11.817 1.00 95.06 287 ASP A N 1
ATOM 2113 C CA . ASP A 1 287 ? 14.877 6.390 -12.757 1.00 95.06 287 ASP A CA 1
ATOM 2114 C C . ASP A 1 287 ? 13.555 6.629 -12.009 1.00 95.06 287 ASP A C 1
ATOM 2116 O O . ASP A 1 287 ? 13.390 6.193 -10.869 1.00 95.06 287 ASP A O 1
ATOM 2120 N N . ALA A 1 288 ? 12.609 7.330 -12.638 1.00 95.06 288 ALA A N 1
ATOM 2121 C CA . ALA A 1 288 ? 11.223 7.409 -12.161 1.00 95.06 288 ALA A CA 1
ATOM 2122 C C . ALA A 1 288 ? 10.366 6.370 -12.899 1.00 95.06 288 ALA A C 1
ATOM 2124 O O . ALA A 1 288 ? 10.683 6.013 -14.040 1.00 95.06 288 ALA A O 1
ATOM 2125 N N . ILE A 1 289 ? 9.302 5.881 -12.257 1.00 95.69 289 ILE A N 1
ATOM 2126 C CA . ILE A 1 289 ? 8.438 4.829 -12.814 1.00 95.69 289 ILE A CA 1
ATOM 2127 C C . ILE A 1 289 ? 6.979 5.273 -12.754 1.00 95.69 289 ILE A C 1
ATOM 2129 O O . ILE A 1 289 ? 6.483 5.653 -11.697 1.00 95.69 289 ILE A O 1
ATOM 2133 N N . ASP A 1 290 ? 6.285 5.159 -13.878 1.00 95.50 290 ASP A N 1
ATOM 2134 C CA . ASP A 1 290 ? 4.835 5.283 -13.976 1.00 95.50 290 ASP A CA 1
ATOM 2135 C C . ASP A 1 290 ? 4.228 3.893 -14.210 1.00 95.50 290 ASP A C 1
ATOM 2137 O O . ASP A 1 290 ? 4.576 3.204 -15.176 1.00 95.50 290 ASP A O 1
ATOM 2141 N N . LEU A 1 291 ? 3.308 3.482 -13.337 1.00 94.88 291 LEU A N 1
ATOM 2142 C CA . LEU A 1 291 ? 2.525 2.253 -13.476 1.00 94.88 291 LEU A CA 1
ATOM 2143 C C . LEU A 1 291 ? 1.065 2.591 -13.758 1.00 94.88 291 LEU A C 1
ATOM 2145 O O . LEU A 1 291 ? 0.481 3.446 -13.090 1.00 94.88 291 LEU A O 1
ATOM 2149 N N . TYR A 1 292 ? 0.465 1.873 -14.703 1.00 94.12 292 TYR A N 1
ATOM 2150 C CA . TYR A 1 292 ? -0.944 2.011 -15.062 1.00 94.12 292 TYR A CA 1
ATOM 2151 C C . TYR A 1 292 ? -1.667 0.678 -14.903 1.00 94.12 292 TYR A C 1
ATOM 2153 O O . TYR A 1 292 ? -1.169 -0.356 -15.358 1.00 94.12 292 TYR A O 1
ATOM 2161 N N . ASP A 1 293 ? -2.843 0.736 -14.277 1.00 94.25 293 ASP A N 1
ATOM 2162 C CA . ASP A 1 293 ? -3.718 -0.411 -14.019 1.00 94.25 293 ASP A CA 1
ATOM 2163 C C . ASP A 1 293 ? -2.976 -1.571 -13.333 1.00 94.25 293 ASP A C 1
ATOM 2165 O O . ASP A 1 293 ? -2.938 -2.699 -13.824 1.00 94.25 293 ASP A O 1
ATOM 2169 N N . PHE A 1 294 ? -2.345 -1.262 -12.199 1.00 95.75 294 PHE A N 1
ATOM 2170 C CA . PHE A 1 294 ? -1.644 -2.234 -11.367 1.00 95.75 294 PHE A CA 1
ATOM 2171 C C . PHE A 1 294 ? -2.629 -3.080 -10.556 1.00 95.75 294 PHE A C 1
ATOM 2173 O O . PHE A 1 294 ? -3.577 -2.548 -9.970 1.00 95.75 294 PHE A O 1
ATOM 2180 N N . TYR A 1 295 ? -2.347 -4.377 -10.472 1.00 97.12 295 TYR A N 1
ATOM 2181 C CA . TYR A 1 295 ? -3.001 -5.334 -9.590 1.00 97.12 295 TYR A CA 1
ATOM 2182 C C . TYR A 1 295 ? -1.965 -6.297 -9.000 1.00 97.12 295 TYR A C 1
ATOM 2184 O O . TYR A 1 295 ? -1.199 -6.912 -9.746 1.00 97.12 295 TYR A O 1
ATOM 2192 N N . GLY A 1 296 ? -1.941 -6.453 -7.677 1.00 97.88 296 GLY A N 1
ATOM 2193 C CA . GLY A 1 296 ? -1.040 -7.402 -7.026 1.00 97.88 296 GLY A CA 1
ATOM 2194 C C . GLY A 1 296 ? -0.832 -7.131 -5.544 1.00 97.88 296 GLY A C 1
ATOM 2195 O O . GLY A 1 296 ? -1.744 -6.710 -4.844 1.00 97.88 296 GLY A O 1
ATOM 2196 N N . GLU A 1 297 ? 0.382 -7.375 -5.076 1.00 98.31 297 GLU A N 1
ATOM 2197 C CA . GLU A 1 297 ? 0.816 -7.211 -3.694 1.00 98.31 297 GLU A CA 1
ATOM 2198 C C . GLU A 1 297 ? 1.737 -5.992 -3.566 1.00 98.31 297 GLU A C 1
ATOM 2200 O O . GLU A 1 297 ? 2.540 -5.686 -4.458 1.00 98.31 297 GLU A O 1
ATOM 2205 N N . MET A 1 298 ? 1.652 -5.308 -2.426 1.00 98.00 298 MET A N 1
ATOM 2206 C CA . MET A 1 298 ? 2.546 -4.207 -2.073 1.00 98.00 298 MET A CA 1
ATOM 2207 C C . MET A 1 298 ? 3.035 -4.378 -0.640 1.00 98.00 298 MET A C 1
ATOM 2209 O O . MET A 1 298 ? 2.253 -4.557 0.291 1.00 98.00 298 MET A O 1
ATOM 2213 N N . THR A 1 299 ? 4.345 -4.258 -0.457 1.00 97.94 299 THR A N 1
ATOM 2214 C CA . THR A 1 299 ? 4.982 -4.176 0.856 1.00 97.94 299 THR A CA 1
ATOM 2215 C C . THR A 1 299 ? 5.728 -2.856 0.976 1.00 97.94 299 THR A C 1
ATOM 2217 O O . THR A 1 299 ? 6.522 -2.497 0.108 1.00 97.94 299 THR A O 1
ATOM 2220 N N . LEU A 1 300 ? 5.485 -2.143 2.073 1.00 97.19 300 LEU A N 1
ATOM 2221 C CA . LEU A 1 300 ? 6.197 -0.934 2.464 1.00 97.19 300 LEU A CA 1
ATOM 2222 C C . LEU A 1 300 ? 6.890 -1.179 3.804 1.00 97.19 300 LEU A C 1
ATOM 2224 O O . LEU A 1 300 ? 6.222 -1.538 4.770 1.00 97.19 300 LEU A O 1
ATOM 2228 N N . SER A 1 301 ? 8.199 -0.963 3.895 1.00 96.06 301 SER A N 1
ATOM 2229 C CA . SER A 1 301 ? 8.983 -1.168 5.121 1.00 96.06 301 SER A CA 1
ATOM 2230 C C . SER A 1 301 ? 9.930 0.007 5.347 1.00 96.06 301 SER A C 1
ATOM 2232 O O . SER A 1 301 ? 10.924 0.171 4.646 1.00 96.06 301 SER A O 1
ATOM 2234 N N . SER A 1 302 ? 9.654 0.854 6.342 1.00 90.25 302 SER A N 1
ATOM 2235 C CA . SER A 1 302 ? 10.400 2.112 6.532 1.00 90.25 302 SER A CA 1
ATOM 2236 C C . SER A 1 302 ? 11.843 1.922 7.022 1.00 90.25 302 SER A C 1
ATOM 2238 O O . SER A 1 302 ? 12.586 2.895 7.134 1.00 90.25 302 SER A O 1
ATOM 2240 N N . ASN A 1 303 ? 12.222 0.695 7.389 1.00 88.62 303 ASN A N 1
ATOM 2241 C CA . ASN A 1 303 ? 13.489 0.370 8.048 1.00 88.62 303 ASN A CA 1
ATOM 2242 C C . ASN A 1 303 ? 14.439 -0.458 7.162 1.00 88.62 303 ASN A C 1
ATOM 2244 O O . ASN A 1 303 ? 15.445 -0.970 7.658 1.00 88.62 303 ASN A O 1
ATOM 2248 N N . GLU A 1 304 ? 14.126 -0.606 5.875 1.00 88.62 304 GLU A N 1
ATOM 2249 C CA . GLU A 1 304 ? 14.875 -1.433 4.926 1.00 88.62 304 GLU A CA 1
ATOM 2250 C C . GLU A 1 304 ? 15.591 -0.598 3.857 1.00 88.62 304 GLU A C 1
ATOM 2252 O O . GLU A 1 304 ? 15.316 0.587 3.683 1.00 88.62 304 GLU A O 1
ATOM 2257 N N . GLY A 1 305 ? 16.555 -1.214 3.160 1.00 84.56 305 GLY A N 1
ATOM 2258 C CA . GLY A 1 305 ? 17.307 -0.550 2.087 1.00 84.56 305 GLY A CA 1
ATOM 2259 C C . GLY A 1 305 ? 16.442 -0.212 0.869 1.00 84.56 305 GLY A C 1
ATOM 2260 O O . GLY A 1 305 ? 16.620 0.846 0.273 1.00 84.56 305 GLY A O 1
ATOM 2261 N N . TYR A 1 306 ? 15.478 -1.082 0.555 1.00 91.94 306 TYR A N 1
ATOM 2262 C CA . TYR A 1 306 ? 14.436 -0.856 -0.444 1.00 91.94 306 TYR A CA 1
ATOM 2263 C C . TYR A 1 306 ? 13.083 -0.858 0.271 1.00 91.94 306 TYR A C 1
ATOM 2265 O O . TYR A 1 306 ? 12.513 -1.923 0.498 1.00 91.94 306 TYR A O 1
ATOM 2273 N N . PRO A 1 307 ? 12.580 0.312 0.698 1.00 95.19 307 PRO A N 1
ATOM 2274 C CA . PRO A 1 307 ? 11.368 0.399 1.493 1.00 95.19 307 PRO A CA 1
ATOM 2275 C C . PRO A 1 307 ? 10.099 0.039 0.725 1.00 95.19 307 PRO A C 1
ATOM 2277 O O . PRO A 1 307 ? 9.044 0.014 1.348 1.00 95.19 307 PRO A O 1
ATOM 2280 N N . VAL A 1 308 ? 10.164 -0.210 -0.586 1.00 97.44 308 VAL A N 1
ATOM 2281 C CA . VAL A 1 308 ? 9.012 -0.628 -1.388 1.00 97.44 308 VAL A CA 1
ATOM 2282 C C . VAL A 1 308 ? 9.312 -1.918 -2.127 1.00 97.44 308 VAL A C 1
ATOM 2284 O O . VAL A 1 308 ? 10.335 -2.026 -2.801 1.00 97.44 308 VAL A O 1
ATOM 2287 N N . THR A 1 309 ? 8.380 -2.861 -2.048 1.00 98.06 309 THR A N 1
ATOM 2288 C CA . THR A 1 309 ? 8.311 -4.036 -2.915 1.00 98.06 309 THR A CA 1
ATOM 2289 C C . THR A 1 309 ? 6.919 -4.122 -3.536 1.00 98.06 309 THR A C 1
ATOM 2291 O O . THR A 1 309 ? 5.925 -4.057 -2.813 1.00 98.06 309 THR A O 1
ATOM 2294 N N . LEU A 1 310 ? 6.839 -4.278 -4.858 1.00 98.12 310 LEU A N 1
ATOM 2295 C CA . LEU A 1 310 ? 5.615 -4.629 -5.579 1.00 98.12 310 LEU A CA 1
ATOM 2296 C C . LEU A 1 310 ? 5.795 -5.969 -6.281 1.00 98.12 310 LEU A C 1
ATOM 2298 O O . LEU A 1 310 ? 6.825 -6.199 -6.915 1.00 98.12 310 LEU A O 1
ATOM 2302 N N . VAL A 1 311 ? 4.770 -6.812 -6.232 1.00 98.44 311 VAL A N 1
ATOM 2303 C CA . VAL A 1 311 ? 4.701 -8.055 -7.007 1.00 98.44 311 VAL A CA 1
ATOM 2304 C C . VAL A 1 311 ? 3.324 -8.130 -7.636 1.00 98.44 311 VAL A C 1
ATOM 2306 O O . VAL A 1 311 ? 2.325 -8.089 -6.929 1.00 98.44 311 VAL A O 1
ATOM 2309 N N . GLY A 1 312 ? 3.239 -8.218 -8.958 1.00 97.88 312 GLY A N 1
ATOM 2310 C CA . GLY A 1 312 ? 1.933 -8.245 -9.606 1.00 97.88 312 GLY A CA 1
ATOM 2311 C C . GLY A 1 312 ? 1.985 -8.024 -11.102 1.00 97.88 312 GLY A C 1
ATOM 2312 O O . GLY A 1 312 ? 2.977 -8.321 -11.768 1.00 97.88 312 GLY A O 1
ATOM 2313 N N . GLU A 1 313 ? 0.886 -7.499 -11.621 1.00 97.56 313 GLU A N 1
ATOM 2314 C CA . GLU A 1 313 ? 0.651 -7.255 -13.034 1.00 97.56 313 GLU A CA 1
ATOM 2315 C C . GLU A 1 313 ? 0.251 -5.792 -13.268 1.00 97.56 313 GLU A C 1
ATOM 2317 O O . GLU A 1 313 ? -0.446 -5.191 -12.454 1.00 97.56 313 GLU A O 1
ATOM 2322 N N . ALA A 1 314 ? 0.683 -5.208 -14.387 1.00 96.50 314 ALA A N 1
ATOM 2323 C CA . ALA A 1 314 ? 0.235 -3.889 -14.843 1.00 96.50 314 ALA A CA 1
ATOM 2324 C C . ALA A 1 314 ? -0.032 -3.890 -16.353 1.00 96.50 314 ALA A C 1
ATOM 2326 O O . ALA A 1 314 ? 0.619 -4.623 -17.103 1.00 96.50 314 ALA A O 1
ATOM 2327 N N . GLU A 1 315 ? -0.955 -3.051 -16.827 1.00 94.44 315 GLU A N 1
ATOM 2328 C CA . GLU A 1 315 ? -1.195 -2.896 -18.271 1.00 94.44 315 GLU A CA 1
ATOM 2329 C C . GLU A 1 315 ? -0.032 -2.157 -18.949 1.00 94.44 315 GLU A C 1
ATOM 2331 O O . GLU A 1 315 ? 0.378 -2.499 -20.061 1.00 94.44 315 GLU A O 1
ATOM 2336 N N . SER A 1 316 ? 0.528 -1.155 -18.268 1.00 92.44 316 SER A N 1
ATOM 2337 C CA . SER A 1 316 ? 1.657 -0.379 -18.771 1.00 92.44 316 SER A CA 1
ATOM 2338 C C . SER A 1 316 ? 2.628 -0.025 -17.654 1.00 92.44 316 SER A C 1
ATOM 2340 O O . SER A 1 316 ? 2.227 0.363 -16.558 1.00 92.44 316 SER A O 1
ATOM 2342 N N . LEU A 1 317 ? 3.915 -0.124 -17.978 1.00 93.31 317 LEU A N 1
ATOM 2343 C CA . LEU A 1 317 ? 5.028 0.307 -17.146 1.00 93.31 317 LEU A CA 1
ATOM 2344 C C . LEU A 1 317 ? 5.908 1.217 -17.997 1.00 93.31 317 LEU A C 1
ATOM 2346 O O . LEU A 1 317 ? 6.434 0.793 -19.031 1.00 93.31 317 LEU A O 1
ATOM 2350 N N . GLU A 1 318 ? 6.064 2.462 -17.565 1.00 93.00 318 GLU A N 1
ATOM 2351 C CA . GLU A 1 318 ? 6.957 3.431 -18.190 1.00 93.00 318 GLU A CA 1
ATOM 2352 C C . GLU A 1 318 ? 8.061 3.793 -17.201 1.00 93.00 318 GLU A C 1
ATOM 2354 O O . GLU A 1 318 ? 7.811 4.027 -16.023 1.00 93.00 318 GLU A O 1
ATOM 2359 N N . SER A 1 319 ? 9.302 3.814 -17.679 1.00 91.75 319 SER A N 1
ATOM 2360 C CA . SER A 1 319 ? 10.445 4.265 -16.896 1.00 91.75 319 SER A CA 1
ATOM 2361 C C . SER A 1 319 ? 11.054 5.467 -17.597 1.00 91.75 319 SER A C 1
ATOM 2363 O O . SER A 1 319 ? 11.442 5.386 -18.769 1.00 91.75 319 SER A O 1
ATOM 2365 N N . SER A 1 320 ? 11.115 6.597 -16.897 1.00 87.06 320 SER A N 1
ATOM 2366 C CA . SER A 1 320 ? 11.853 7.755 -17.377 1.00 87.06 320 SER A CA 1
ATOM 2367 C C . SER A 1 320 ? 13.271 7.663 -16.837 1.00 87.06 320 SER A C 1
ATOM 2369 O O . SER A 1 320 ? 13.533 8.014 -15.685 1.00 87.06 320 SER A O 1
ATOM 2371 N N . SER A 1 321 ? 14.185 7.200 -17.681 1.00 75.81 321 SER A N 1
ATOM 2372 C CA . SER A 1 321 ? 15.602 7.350 -17.392 1.00 75.81 321 SER A CA 1
ATOM 2373 C C . SER A 1 321 ? 16.080 8.728 -17.825 1.00 75.81 321 SER A C 1
ATOM 2375 O O . SER A 1 321 ? 15.660 9.259 -18.862 1.00 75.81 321 SER A O 1
ATOM 2377 N N . ASN A 1 322 ? 17.002 9.307 -17.057 1.00 63.47 322 ASN A N 1
ATOM 2378 C CA . ASN A 1 322 ? 17.818 10.408 -17.547 1.00 63.47 322 ASN A CA 1
ATOM 2379 C C . ASN A 1 322 ? 18.753 9.848 -18.622 1.00 63.47 322 ASN A C 1
ATOM 2381 O O . ASN A 1 322 ? 19.896 9.489 -18.353 1.00 63.47 322 ASN A O 1
ATOM 2385 N N . ILE A 1 323 ? 18.254 9.755 -19.856 1.00 51.81 323 ILE A N 1
ATOM 2386 C CA . ILE A 1 323 ? 19.038 9.306 -21.003 1.00 51.81 323 ILE A CA 1
ATOM 2387 C C . ILE A 1 323 ? 20.315 10.147 -21.047 1.00 51.81 323 ILE A C 1
ATOM 2389 O O . ILE A 1 323 ? 20.259 11.373 -21.179 1.00 51.81 323 ILE A O 1
ATOM 2393 N N . LEU A 1 324 ? 21.462 9.472 -20.946 1.00 41.50 324 LEU A N 1
ATOM 2394 C CA . LEU A 1 324 ? 22.792 10.040 -21.117 1.00 41.50 324 LEU A CA 1
ATOM 2395 C C . LEU A 1 324 ? 22.818 10.882 -22.404 1.00 41.50 324 LEU A C 1
ATOM 2397 O O . LEU A 1 324 ? 22.898 10.347 -23.512 1.00 41.50 324 LEU A O 1
ATOM 2401 N N . GLN A 1 325 ? 22.752 12.209 -22.268 1.00 42.19 325 GLN A N 1
ATOM 2402 C CA . GLN A 1 325 ? 23.032 13.126 -23.367 1.00 42.19 325 GLN A CA 1
ATOM 2403 C C . GLN A 1 325 ? 24.525 13.017 -23.674 1.00 42.19 325 GLN A C 1
ATOM 2405 O O . GLN A 1 325 ? 25.353 13.731 -23.110 1.00 42.19 325 GLN A O 1
ATOM 2410 N N . LEU A 1 326 ? 24.890 12.094 -24.563 1.00 33.16 326 LEU A N 1
ATOM 2411 C CA . LEU A 1 326 ? 26.218 12.067 -25.157 1.00 33.16 326 LEU A CA 1
ATOM 2412 C C . LEU A 1 326 ? 26.349 13.302 -26.052 1.00 33.16 326 LEU A C 1
ATOM 2414 O O . LEU A 1 326 ? 26.034 13.276 -27.242 1.00 33.16 326 LEU A O 1
ATOM 2418 N N . GLY A 1 327 ? 26.793 14.406 -25.454 1.00 38.47 327 GLY A N 1
ATOM 2419 C CA . GLY A 1 327 ? 27.280 15.561 -26.186 1.00 38.47 327 GLY A CA 1
ATOM 2420 C C . GLY A 1 327 ? 28.495 15.133 -26.997 1.00 38.47 327 GLY A C 1
ATOM 2421 O O . GLY A 1 327 ? 29.582 14.959 -26.450 1.00 38.47 327 GLY A O 1
ATOM 2422 N N . VAL A 1 328 ? 28.307 14.926 -28.297 1.00 37.00 328 VAL A N 1
ATOM 2423 C CA . VAL A 1 328 ? 29.422 14.778 -29.232 1.00 37.00 328 VAL A CA 1
ATOM 2424 C C . VAL A 1 328 ? 30.056 16.165 -29.361 1.00 37.00 328 VAL A C 1
ATOM 2426 O O . VAL A 1 328 ? 29.442 17.059 -29.944 1.00 37.00 328 VAL A O 1
ATOM 2429 N N . GLN A 1 329 ? 31.227 16.365 -28.748 1.00 37.75 329 GLN A N 1
ATOM 2430 C CA . GLN A 1 329 ? 32.096 17.510 -29.051 1.00 37.75 329 GLN A CA 1
ATOM 2431 C C . GLN A 1 329 ? 32.824 17.293 -30.376 1.00 37.75 329 GLN A C 1
ATOM 2433 O O . GLN A 1 329 ? 33.266 16.148 -30.625 1.00 37.75 329 GLN A O 1
#

Radius of gyration: 33.09 Å; chains: 1; bounding box: 74×88×108 Å

Secondary structure (DSSP, 8-state):
-----------HHHHHHHHHHSSS-S----------THHHHHHHHHHHHHHHHHHHSSS------------------------------------------------------PPPPPP-----------------------------------SS-EEEEEEESS---EEEEEEEEEEEEEES--TT-EEETTEEE--SS-EEEEEEEEEEEEEE-SS-EEEEEEEEEEEETTEEEEEEEEEEEEEEEE--SEEEEEEEEEEEEEEEEEEEEEEETTTEEEEEEEEEEEEEEEEEEEEEETTSSS-EEEEEEESEEEEE---------

pLDDT: mean 71.43, std 24.47, range [31.64, 98.44]

Foldseek 3Di:
DDDDDDDDDDDPVNVVVVVVVVPPPDDDDDDDDDDDPVVVVVVVVVVVVVVVVVVVVPPDDDDDDDDDDDDDDDDDDDDDDDDDDDDDDDDDDDDDDDDDDDDDDDPDDDDPDDDDDDDDDDDDDDDDDDDDDPDDDPDPDPPPPPPPPPPPQDQDWFFKKKFWQADFWDWDWKWFAKKKFWAQFLDQFKDKLNHTDGDNGIKIKMFGGWTAIWTDHLFFIWTWTWTQWIDIRNDIDGDPDTITMTGHGGGTQKMKTFFMWDQKTKAFFGWIWMGGPPPDIDTGDRKIKIFGGWTGMWMAGSPDSRRIMTGGTTSDMDIDDPPPPPPDD